Protein AF-A0AA86P680-F1 (afdb_monomer_lite)

Structure (mmCIF, N/CA/C/O backbone):
data_AF-A0AA86P680-F1
#
_entry.id   AF-A0AA86P680-F1
#
loop_
_atom_site.group_PDB
_atom_site.id
_atom_site.type_symbol
_atom_site.label_atom_id
_atom_site.label_alt_id
_atom_site.label_comp_id
_atom_site.label_asym_id
_atom_site.label_entity_id
_atom_site.label_seq_id
_atom_site.pdbx_PDB_ins_code
_atom_site.Cartn_x
_atom_site.Cartn_y
_atom_site.Cartn_z
_atom_site.occupancy
_atom_site.B_iso_or_equiv
_atom_site.auth_seq_id
_atom_site.auth_comp_id
_atom_site.auth_asym_id
_atom_site.auth_atom_id
_atom_site.pdbx_PDB_model_num
ATOM 1 N N . MET A 1 1 ? -26.163 -16.761 37.649 1.00 34.88 1 MET A N 1
ATOM 2 C CA . MET A 1 1 ? -26.855 -17.068 36.384 1.00 34.88 1 MET A CA 1
ATOM 3 C C . MET A 1 1 ? -26.816 -15.793 35.583 1.00 34.88 1 MET A C 1
ATOM 5 O O . MET A 1 1 ? -27.604 -14.901 35.854 1.00 34.88 1 MET A O 1
ATOM 9 N N . SER A 1 2 ? -25.805 -15.672 34.734 1.00 34.72 2 SER A N 1
ATOM 10 C CA . SER A 1 2 ? -25.639 -14.537 33.835 1.00 34.72 2 SER A CA 1
ATOM 11 C C . SER A 1 2 ? -25.682 -15.137 32.441 1.00 34.72 2 SER A C 1
ATOM 13 O O . SER A 1 2 ? -24.825 -15.953 32.110 1.00 34.72 2 SER A O 1
ATOM 15 N N . GLU A 1 3 ? -26.757 -14.842 31.722 1.00 37.50 3 GLU A N 1
ATOM 16 C CA . GLU A 1 3 ? -26.958 -15.214 30.326 1.00 37.50 3 GLU A CA 1
ATOM 17 C C . GLU A 1 3 ? -25.985 -14.388 29.474 1.00 37.50 3 GLU A C 1
ATOM 19 O O . GLU A 1 3 ? -25.937 -13.163 29.587 1.00 37.50 3 GLU A O 1
ATOM 24 N N . GLU A 1 4 ? -25.143 -15.070 28.698 1.00 41.50 4 GLU A N 1
ATOM 25 C CA . GLU A 1 4 ? -24.267 -14.455 27.704 1.00 41.50 4 GLU A CA 1
ATOM 26 C C . GLU A 1 4 ? -25.042 -14.352 26.383 1.00 41.50 4 GLU A C 1
ATOM 28 O O . GLU A 1 4 ? -25.462 -15.362 25.821 1.00 41.50 4 GLU A O 1
ATOM 33 N N . ASP A 1 5 ? -25.254 -13.117 25.922 1.00 37.59 5 ASP A N 1
ATOM 34 C CA . ASP A 1 5 ? -25.888 -12.792 24.644 1.00 37.59 5 ASP A CA 1
ATOM 35 C C . ASP A 1 5 ? -24.929 -13.053 23.471 1.00 37.59 5 ASP A C 1
ATOM 37 O O . ASP A 1 5 ? -23.928 -12.360 23.268 1.00 37.59 5 ASP A O 1
ATOM 41 N N . ASP A 1 6 ? -25.292 -14.043 22.663 1.00 42.50 6 ASP A N 1
ATOM 42 C CA . ASP A 1 6 ? -24.521 -14.614 21.559 1.00 42.50 6 ASP A CA 1
ATOM 43 C C . ASP A 1 6 ? -24.966 -14.018 20.201 1.00 42.50 6 ASP A C 1
ATOM 45 O O . ASP A 1 6 ? -25.476 -14.706 19.320 1.00 42.50 6 ASP A O 1
ATOM 49 N N . THR A 1 7 ? -24.845 -12.693 20.023 1.00 42.91 7 THR A N 1
ATOM 50 C CA . THR A 1 7 ? -25.414 -11.975 18.849 1.00 42.91 7 THR A CA 1
ATOM 51 C C . THR A 1 7 ? -24.401 -11.494 17.800 1.00 42.91 7 THR A C 1
ATOM 53 O O . THR A 1 7 ? -24.781 -10.877 16.805 1.00 42.91 7 THR A O 1
ATOM 56 N N . CYS A 1 8 ? -23.107 -11.799 17.940 1.00 40.41 8 CYS A N 1
ATOM 57 C CA . CYS A 1 8 ? -22.073 -11.260 17.038 1.00 40.41 8 CYS A CA 1
ATOM 58 C C . CYS A 1 8 ? -21.827 -12.101 15.762 1.00 40.41 8 CYS A C 1
ATOM 60 O O . CYS A 1 8 ? -21.171 -11.635 14.832 1.00 40.41 8 CYS A O 1
ATOM 62 N N . SER A 1 9 ? -22.359 -13.326 15.679 1.00 39.19 9 SER A N 1
ATOM 63 C CA . SER A 1 9 ? -22.077 -14.246 14.558 1.00 39.19 9 SER A CA 1
ATOM 64 C C . SER A 1 9 ? -22.996 -14.052 13.335 1.00 39.19 9 SER A C 1
ATOM 66 O O . SER A 1 9 ? -22.674 -14.473 12.225 1.00 39.19 9 SER 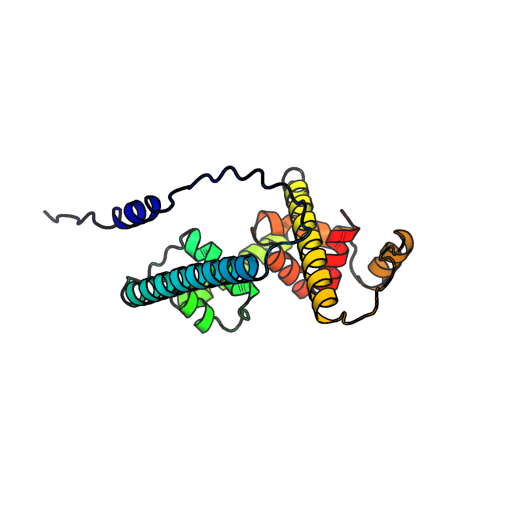A O 1
ATOM 68 N N . ASP A 1 10 ? -24.138 -13.377 13.499 1.00 41.59 10 ASP A N 1
ATOM 69 C CA . ASP A 1 10 ? -25.238 -13.469 12.526 1.00 41.59 10 ASP A CA 1
ATOM 70 C C . ASP A 1 10 ? -25.173 -12.448 11.372 1.00 41.59 10 ASP A C 1
ATOM 72 O O . ASP A 1 10 ? -25.758 -12.646 10.303 1.00 41.59 10 ASP A O 1
ATOM 76 N N . ILE A 1 11 ? -24.422 -11.353 11.530 1.00 41.72 11 ILE A N 1
ATOM 77 C CA . ILE A 1 11 ? -24.370 -10.291 10.509 1.00 41.72 11 ILE A CA 1
ATOM 78 C C . ILE A 1 11 ? -23.343 -10.620 9.415 1.00 41.72 11 ILE A C 1
ATOM 80 O O . ILE A 1 11 ? -23.563 -10.292 8.251 1.00 41.72 11 ILE A O 1
ATOM 84 N N . THR A 1 12 ? -22.268 -11.348 9.730 1.00 41.81 12 THR A N 1
ATOM 85 C CA . THR A 1 12 ? -21.265 -11.753 8.726 1.00 41.81 12 THR A CA 1
ATOM 86 C C . THR A 1 12 ? -21.831 -12.778 7.732 1.00 41.81 12 THR A C 1
ATOM 88 O O . THR A 1 12 ? -21.488 -12.747 6.551 1.00 41.81 12 THR A O 1
ATOM 91 N N . SER A 1 13 ? -22.769 -13.619 8.183 1.00 38.50 13 SER A N 1
ATOM 92 C CA . SER A 1 13 ? -23.476 -14.611 7.357 1.00 38.50 13 SER A CA 1
ATOM 93 C C . SER A 1 13 ? -24.426 -13.962 6.335 1.00 38.50 13 SER A C 1
ATOM 95 O O . SER A 1 13 ? -24.470 -14.360 5.167 1.00 38.50 13 SER A O 1
ATOM 97 N N . LYS A 1 14 ? -25.124 -12.876 6.709 1.00 38.00 14 LYS A N 1
ATOM 98 C CA . LYS A 1 14 ? -26.059 -12.179 5.801 1.00 38.00 14 LYS A CA 1
ATOM 99 C C . LYS A 1 14 ? -25.385 -11.494 4.608 1.00 38.00 14 LYS A C 1
ATOM 101 O O . LYS A 1 14 ? -26.015 -11.382 3.558 1.00 38.00 14 LYS A O 1
ATOM 106 N N . TYR A 1 15 ? -24.120 -11.088 4.720 1.00 40.94 15 TYR A N 1
ATOM 107 C CA . TYR A 1 15 ? -23.391 -10.450 3.613 1.00 40.94 15 TYR A CA 1
ATOM 108 C C . TYR A 1 15 ? -22.645 -11.434 2.700 1.00 40.94 15 TYR A C 1
ATOM 110 O O . TYR A 1 15 ? -22.278 -11.054 1.589 1.00 40.94 15 TYR A O 1
ATOM 118 N N . GLN A 1 16 ? -22.499 -12.706 3.093 1.00 39.72 16 GLN A N 1
ATOM 119 C CA . GLN A 1 16 ? -22.014 -13.759 2.190 1.00 39.72 16 GLN A CA 1
ATOM 120 C C . GLN A 1 16 ? -23.079 -14.200 1.166 1.00 39.72 16 GLN A C 1
ATOM 122 O O . GLN A 1 16 ? -22.725 -14.693 0.099 1.00 39.72 16 GLN A O 1
ATOM 127 N N . SER A 1 17 ? -24.371 -13.968 1.436 1.00 36.09 17 SER A N 1
ATOM 128 C CA . SER A 1 17 ? -25.479 -14.459 0.595 1.00 36.09 17 SER A CA 1
ATOM 129 C C . SER A 1 17 ? -25.808 -13.582 -0.631 1.00 36.09 17 SER A C 1
ATOM 131 O O . SER A 1 17 ? -26.471 -14.038 -1.556 1.00 36.09 17 SER A O 1
ATOM 133 N N . ASN A 1 18 ? -25.312 -12.339 -0.700 1.00 34.69 18 ASN A N 1
ATOM 134 C CA . ASN A 1 18 ? -25.613 -11.422 -1.816 1.00 34.69 18 ASN A CA 1
ATOM 135 C C . ASN A 1 18 ? -24.512 -11.329 -2.885 1.00 34.69 18 ASN A C 1
ATOM 137 O O . ASN A 1 18 ? -24.644 -10.557 -3.835 1.00 34.69 18 ASN A O 1
ATOM 141 N N . TYR A 1 19 ? -23.463 -12.150 -2.793 1.00 38.12 19 TYR A N 1
ATOM 142 C CA . TYR A 1 19 ? -22.542 -12.373 -3.908 1.00 38.12 19 TYR A CA 1
ATOM 143 C C . TYR A 1 19 ? -23.118 -13.468 -4.815 1.00 38.12 19 TYR A C 1
ATOM 145 O O . TYR A 1 19 ? -22.602 -14.581 -4.899 1.00 38.12 19 TYR A O 1
ATOM 153 N N . VAL A 1 20 ? -24.244 -13.175 -5.472 1.00 35.22 20 VAL A N 1
ATOM 154 C CA . VAL A 1 20 ? -24.736 -14.034 -6.551 1.00 35.22 20 VAL A CA 1
ATOM 155 C C . VAL A 1 20 ? -23.714 -13.944 -7.680 1.00 35.22 20 VAL A C 1
ATOM 157 O O . VAL A 1 20 ? -23.656 -12.964 -8.420 1.00 35.22 20 VAL A O 1
ATOM 160 N N . MET A 1 21 ? -22.884 -14.981 -7.783 1.00 38.38 21 MET A N 1
ATOM 161 C CA . MET A 1 21 ? -22.106 -15.304 -8.971 1.00 38.38 21 MET A CA 1
ATOM 162 C C . MET A 1 21 ? -23.095 -15.544 -10.113 1.00 38.38 21 MET A C 1
ATOM 164 O O . MET A 1 21 ? -23.552 -16.665 -10.321 1.00 38.38 21 MET A O 1
ATOM 168 N N . ILE A 1 22 ? -23.457 -14.492 -10.848 1.00 37.91 22 ILE A N 1
ATOM 169 C CA . ILE A 1 22 ? -24.055 -14.677 -12.167 1.00 37.91 22 ILE A CA 1
ATOM 170 C C . ILE A 1 22 ? -22.891 -14.945 -13.114 1.00 37.91 22 ILE A C 1
ATOM 172 O O . ILE A 1 22 ? -22.219 -14.035 -13.601 1.00 37.91 22 ILE A O 1
ATOM 176 N N . SER A 1 23 ? -22.630 -16.234 -13.317 1.00 45.47 23 SER A N 1
ATOM 177 C CA . SER A 1 23 ? -21.842 -16.758 -14.421 1.00 45.47 23 SER A CA 1
ATOM 178 C C . SER A 1 23 ? -22.481 -16.307 -15.732 1.00 45.47 23 SER A C 1
ATOM 180 O O . SER A 1 23 ? -23.475 -16.877 -16.181 1.00 45.47 23 SER A O 1
ATOM 182 N N . HIS A 1 24 ? -21.914 -15.276 -16.346 1.00 39.16 24 HIS A N 1
ATOM 183 C CA . HIS A 1 24 ? -22.135 -15.005 -17.755 1.00 39.16 24 HIS A CA 1
ATOM 184 C C . HIS A 1 24 ? -20.968 -15.582 -18.544 1.00 39.16 24 HIS A C 1
ATOM 186 O O . HIS A 1 24 ? -19.950 -14.922 -18.756 1.00 39.16 24 HIS A O 1
ATOM 192 N N . ASP A 1 25 ? -21.159 -16.822 -18.995 1.00 42.50 25 ASP A N 1
ATOM 193 C CA . ASP A 1 25 ? -20.537 -17.323 -20.214 1.00 42.50 25 ASP A CA 1
ATOM 194 C C . ASP A 1 25 ? -20.823 -16.319 -21.333 1.00 42.50 25 ASP A C 1
ATOM 196 O O . ASP A 1 25 ? -21.893 -16.296 -21.938 1.00 42.50 25 ASP A O 1
ATOM 200 N N . THR A 1 26 ? -19.863 -15.439 -21.583 1.00 44.22 26 THR A N 1
ATOM 201 C CA . THR A 1 26 ? -19.836 -14.601 -22.775 1.00 44.22 26 THR A CA 1
ATOM 202 C C . THR A 1 26 ? -18.521 -14.873 -23.473 1.00 44.22 26 THR A C 1
ATOM 204 O O . THR A 1 26 ? -17.533 -14.160 -23.330 1.00 44.22 26 THR A O 1
ATOM 207 N N . ASN A 1 27 ? -18.527 -15.939 -24.272 1.00 47.72 27 ASN A N 1
ATOM 208 C CA . ASN A 1 27 ? -17.670 -16.029 -25.447 1.00 47.72 27 ASN A CA 1
ATOM 209 C C . ASN A 1 27 ? -18.071 -14.889 -26.396 1.00 47.72 27 ASN A C 1
ATOM 211 O O . ASN A 1 27 ? -18.825 -15.093 -27.345 1.00 47.72 27 ASN A O 1
ATOM 215 N N . PHE A 1 28 ? -17.637 -13.664 -26.096 1.00 40.28 28 PHE A N 1
ATOM 216 C CA . PHE A 1 28 ? -17.863 -12.514 -26.956 1.00 40.28 28 PHE A CA 1
ATOM 217 C C . PHE A 1 28 ? -16.643 -12.349 -27.856 1.00 40.28 28 PHE A C 1
ATOM 219 O O . PHE A 1 28 ? -15.577 -11.904 -27.431 1.00 40.28 28 PHE A O 1
ATOM 226 N N . SER A 1 29 ? -16.815 -12.790 -29.100 1.00 44.22 29 SER A N 1
ATOM 227 C CA . SER A 1 29 ? -15.878 -12.574 -30.196 1.00 44.22 29 SER A CA 1
ATOM 228 C C . SER A 1 29 ? -15.547 -11.084 -30.313 1.00 44.22 29 SER A C 1
ATOM 230 O O . SER A 1 29 ? -16.444 -10.248 -30.423 1.00 44.22 29 SER A O 1
ATOM 232 N N . THR A 1 30 ? -14.261 -10.743 -30.278 1.00 45.72 30 THR A N 1
ATOM 233 C CA . THR A 1 30 ? -13.749 -9.370 -30.378 1.00 45.72 30 THR A CA 1
ATOM 234 C C . THR A 1 30 ? -13.621 -8.916 -31.830 1.00 45.72 30 THR A C 1
ATOM 236 O O . THR A 1 30 ? -12.562 -8.435 -32.231 1.00 45.72 30 THR A O 1
ATOM 239 N N . ASP A 1 31 ? -14.678 -9.064 -32.627 1.00 42.25 31 ASP A N 1
ATOM 240 C CA . ASP A 1 31 ? -14.722 -8.467 -33.964 1.00 42.25 31 ASP A CA 1
ATOM 241 C C . ASP A 1 31 ? -15.380 -7.085 -33.872 1.00 42.25 31 ASP A C 1
ATOM 243 O O . ASP A 1 31 ? -16.577 -6.883 -34.076 1.00 42.25 31 ASP A O 1
ATOM 247 N N . THR A 1 32 ? -14.580 -6.110 -33.443 1.00 57.69 32 THR A N 1
ATOM 248 C CA . THR A 1 32 ? -14.985 -4.713 -33.291 1.00 57.69 32 THR A CA 1
ATOM 249 C C . THR A 1 32 ? -14.860 -3.983 -34.620 1.00 57.69 32 THR A C 1
ATOM 251 O O . THR A 1 32 ? -13.897 -3.253 -34.848 1.00 57.69 32 THR A O 1
ATOM 254 N N . THR A 1 33 ? -15.856 -4.118 -35.487 1.00 54.94 33 THR A N 1
ATOM 255 C CA . THR A 1 33 ? -16.136 -3.077 -36.479 1.00 54.94 33 THR A CA 1
ATOM 256 C C . THR A 1 33 ? -17.636 -2.803 -36.490 1.00 54.94 33 THR A C 1
ATOM 258 O O . THR A 1 33 ? -18.435 -3.656 -36.850 1.00 54.94 33 THR A O 1
ATOM 261 N N . ASN A 1 34 ? -18.000 -1.588 -36.066 1.00 57.03 34 ASN A N 1
ATOM 262 C CA . ASN A 1 34 ? -19.359 -1.033 -36.035 1.00 57.03 34 ASN A CA 1
ATOM 263 C C . ASN A 1 34 ? -20.234 -1.400 -34.815 1.00 57.03 34 ASN A C 1
ATOM 265 O O . ASN A 1 34 ? -21.328 -1.942 -34.946 1.00 57.03 34 ASN A O 1
ATOM 269 N N . VAL A 1 35 ? -19.770 -1.063 -33.604 1.00 58.22 35 VAL A N 1
ATOM 270 C CA . VAL A 1 35 ? -20.667 -0.987 -32.438 1.00 58.22 35 VAL A CA 1
ATOM 271 C C . VAL A 1 35 ? -21.507 0.282 -32.587 1.00 58.22 35 VAL A C 1
ATOM 273 O O . VAL A 1 35 ? -20.951 1.380 -32.599 1.00 58.22 35 VAL A O 1
ATOM 276 N N . ASP A 1 36 ? -22.825 0.121 -32.724 1.00 76.56 36 ASP A N 1
ATOM 277 C CA . ASP A 1 36 ? -23.800 1.215 -32.772 1.00 76.56 36 ASP A CA 1
ATOM 278 C C . ASP A 1 36 ? -23.499 2.241 -31.653 1.00 76.56 36 ASP A C 1
ATOM 280 O O . ASP A 1 36 ? -23.408 1.847 -30.480 1.00 76.56 36 ASP A O 1
ATOM 284 N N . PRO A 1 37 ? -23.323 3.541 -31.971 1.00 78.81 37 PRO A N 1
ATOM 285 C CA . PRO A 1 37 ? -23.093 4.589 -30.978 1.00 78.81 37 PRO A CA 1
ATOM 286 C C . PRO A 1 37 ? -24.097 4.559 -29.819 1.00 78.81 37 PRO A C 1
ATOM 288 O O . PRO A 1 37 ? -23.727 4.852 -28.679 1.00 78.81 37 PRO A O 1
ATOM 291 N N . LEU A 1 38 ? -25.343 4.152 -30.083 1.00 77.44 38 LEU A N 1
ATOM 292 C CA . LEU A 1 38 ? -26.382 4.016 -29.067 1.00 77.44 38 LEU A CA 1
ATOM 293 C C . LEU A 1 38 ? -26.053 2.909 -28.050 1.00 77.44 38 LEU A C 1
ATOM 295 O O . LEU A 1 38 ? -26.251 3.086 -26.847 1.00 77.44 38 LEU A O 1
ATOM 299 N N . MET A 1 39 ? -25.482 1.796 -28.510 1.00 78.50 39 MET A N 1
ATOM 300 C CA . MET A 1 39 ? -25.102 0.671 -27.655 1.00 78.50 39 MET A CA 1
ATOM 301 C C . MET A 1 39 ? -23.895 1.014 -26.772 1.00 78.50 39 MET A C 1
ATOM 303 O O . MET A 1 39 ? -23.860 0.656 -25.593 1.00 78.50 39 MET A O 1
ATOM 307 N N . ALA A 1 40 ? -22.940 1.787 -27.296 1.00 73.31 40 ALA A N 1
ATOM 308 C CA . ALA A 1 40 ? -21.826 2.306 -26.502 1.00 73.31 40 ALA A CA 1
ATOM 309 C C . ALA A 1 40 ? -22.298 3.291 -25.412 1.00 73.31 40 ALA A C 1
ATOM 311 O O . ALA A 1 40 ? -21.766 3.286 -24.298 1.00 73.31 40 ALA A O 1
ATOM 312 N N . ILE A 1 41 ? -23.309 4.120 -25.706 1.00 83.00 41 ILE A N 1
ATOM 313 C CA . ILE A 1 41 ? -23.938 5.008 -24.713 1.00 83.00 41 ILE A CA 1
ATOM 314 C C . ILE A 1 41 ? -24.637 4.184 -23.626 1.00 83.00 41 ILE A C 1
ATOM 316 O O . ILE A 1 41 ? -24.431 4.445 -22.441 1.00 83.00 41 ILE A O 1
ATOM 320 N N . TYR A 1 42 ? -25.403 3.160 -24.008 1.00 86.31 42 TYR A N 1
ATOM 321 C CA . TYR A 1 42 ? -26.104 2.299 -23.055 1.00 86.31 42 TYR A CA 1
ATOM 322 C C . TYR A 1 42 ? -25.139 1.542 -22.128 1.00 86.31 42 TYR A C 1
ATOM 324 O O . TYR A 1 42 ? -25.332 1.528 -20.914 1.00 86.31 42 TYR A O 1
ATOM 332 N N . GLN A 1 43 ? -24.043 0.991 -22.663 1.00 81.94 43 GLN A N 1
ATOM 333 C CA . GLN A 1 43 ? -23.007 0.347 -21.845 1.00 81.94 43 GLN A CA 1
ATOM 334 C C . GLN A 1 43 ? -22.414 1.308 -20.808 1.00 81.94 43 GLN A C 1
ATOM 336 O O . GLN A 1 43 ? -22.271 0.945 -19.639 1.00 81.94 43 GLN A O 1
ATOM 341 N N . LYS A 1 44 ? -22.114 2.551 -21.208 1.00 82.62 44 LYS A N 1
ATOM 342 C CA . LYS A 1 44 ? -21.615 3.577 -20.282 1.00 82.62 44 LYS A CA 1
ATOM 343 C C . LYS A 1 44 ? -22.641 3.920 -19.201 1.00 82.62 44 LYS A C 1
ATOM 345 O O . LYS A 1 44 ? -22.255 4.036 -18.041 1.00 82.62 44 LYS A O 1
ATOM 350 N N . LEU A 1 45 ? -23.924 4.037 -19.551 1.00 88.12 45 LEU A N 1
ATOM 351 C CA . LEU A 1 45 ? -24.998 4.275 -18.579 1.00 88.12 45 LEU A CA 1
ATOM 352 C C . LEU A 1 45 ? -25.079 3.147 -17.544 1.00 88.12 45 LEU A C 1
ATOM 354 O O . LEU A 1 45 ? -25.045 3.431 -16.348 1.00 88.12 45 LEU A O 1
ATOM 358 N N . CYS A 1 46 ? -25.050 1.881 -17.971 1.00 82.06 46 CYS A N 1
ATOM 359 C CA . CYS A 1 46 ? -25.035 0.748 -17.040 1.00 82.06 46 CYS A CA 1
ATOM 360 C C . CYS A 1 46 ? -23.808 0.756 -16.113 1.00 82.06 46 CYS A C 1
ATOM 362 O O . CYS A 1 46 ? -23.919 0.423 -14.931 1.00 82.06 46 CYS A O 1
ATOM 364 N N . MET A 1 47 ? -22.629 1.146 -16.614 1.00 82.62 47 MET A N 1
ATOM 365 C CA . MET A 1 47 ? -21.434 1.285 -15.772 1.00 82.62 47 MET A CA 1
ATOM 366 C C . MET A 1 47 ? -21.604 2.378 -14.711 1.00 82.62 47 MET A C 1
ATOM 368 O O . MET A 1 47 ? -21.228 2.167 -13.557 1.00 82.62 47 MET A O 1
ATOM 372 N N . VAL A 1 48 ? -22.193 3.520 -15.078 1.00 88.25 48 VAL A N 1
ATOM 373 C CA . VAL A 1 48 ? -22.458 4.631 -14.151 1.00 88.25 48 VAL A CA 1
ATOM 374 C C . VAL A 1 48 ? -23.489 4.234 -13.094 1.00 88.25 48 VAL A C 1
ATOM 376 O O . VAL A 1 48 ? -23.246 4.452 -11.909 1.00 88.25 48 VAL A O 1
ATOM 379 N N . GLU A 1 49 ? -24.590 3.589 -13.479 1.00 88.50 49 GLU A N 1
ATOM 380 C CA . GLU A 1 49 ? -25.612 3.105 -12.537 1.00 88.50 49 GLU A CA 1
ATOM 381 C C . GLU A 1 49 ? -25.049 2.067 -11.556 1.00 88.50 49 GLU A C 1
ATOM 383 O O . GLU A 1 49 ? -25.358 2.081 -10.360 1.00 88.50 49 GLU A O 1
ATOM 388 N N . ASN A 1 50 ? -24.179 1.175 -12.035 1.00 81.31 50 ASN A N 1
ATOM 389 C CA . ASN A 1 50 ? -23.483 0.217 -11.179 1.00 81.31 50 ASN A CA 1
ATOM 390 C C . ASN A 1 50 ? -22.534 0.912 -10.198 1.00 81.31 50 ASN A C 1
ATOM 392 O O . ASN A 1 50 ? -22.540 0.577 -9.012 1.00 81.31 50 ASN A O 1
ATOM 396 N N . ALA A 1 51 ? -21.761 1.896 -10.660 1.00 81.56 51 ALA A N 1
ATOM 397 C CA . ALA A 1 51 ? -20.894 2.686 -9.791 1.00 81.56 51 ALA A CA 1
ATOM 398 C C . ALA A 1 51 ? -21.707 3.453 -8.736 1.00 81.56 51 ALA A C 1
ATOM 400 O O . ALA A 1 51 ? -21.357 3.437 -7.556 1.00 81.56 51 ALA A O 1
ATOM 401 N N . GLN A 1 52 ? -22.835 4.053 -9.127 1.00 88.75 52 GLN A N 1
ATOM 402 C CA . GLN A 1 52 ? -23.733 4.762 -8.218 1.00 88.75 52 GLN A CA 1
ATOM 403 C C . GLN A 1 52 ? -24.289 3.833 -7.131 1.00 88.75 52 GLN A C 1
ATOM 405 O O . GLN A 1 52 ? -24.260 4.195 -5.955 1.00 88.75 52 GLN A O 1
ATOM 410 N N . ARG A 1 53 ? -24.726 2.615 -7.485 1.00 84.88 53 ARG A N 1
ATOM 411 C CA . ARG A 1 53 ? -25.180 1.614 -6.501 1.00 84.88 53 ARG A CA 1
ATOM 412 C C . ARG A 1 53 ? -24.085 1.234 -5.505 1.00 84.88 53 ARG A C 1
ATOM 414 O O . ARG A 1 53 ? -24.357 1.148 -4.309 1.00 84.88 53 ARG A O 1
ATOM 421 N N . GLN A 1 54 ? -22.854 1.044 -5.976 1.00 77.19 54 GLN A N 1
ATOM 422 C CA . GLN A 1 54 ? -21.717 0.748 -5.098 1.00 77.19 54 GLN A CA 1
ATOM 423 C C . GLN A 1 54 ? -21.404 1.917 -4.153 1.00 77.19 54 GLN A C 1
ATOM 425 O O . GLN A 1 54 ? -21.151 1.691 -2.970 1.00 77.19 54 GLN A O 1
ATOM 430 N N . ILE A 1 55 ? -21.465 3.159 -4.646 1.00 81.38 55 ILE A N 1
ATOM 431 C CA . ILE A 1 55 ? -21.258 4.364 -3.830 1.00 81.38 55 ILE A CA 1
ATOM 432 C C . ILE A 1 55 ? -22.326 4.468 -2.738 1.00 81.38 55 ILE A C 1
ATOM 434 O O . ILE A 1 55 ? -21.975 4.643 -1.574 1.00 81.38 55 ILE A O 1
ATOM 438 N N . LEU A 1 56 ? -23.607 4.322 -3.088 1.00 85.25 56 LEU A N 1
ATOM 439 C CA . LEU A 1 56 ? -24.712 4.410 -2.126 1.00 85.25 56 LEU A CA 1
ATOM 440 C C . LEU A 1 56 ? -24.617 3.322 -1.051 1.00 85.25 56 LEU A C 1
ATOM 442 O O . LEU A 1 56 ? -24.664 3.631 0.134 1.00 85.25 56 LEU A O 1
ATOM 446 N N . SER A 1 57 ? -24.355 2.072 -1.444 1.00 75.94 57 SER A N 1
ATOM 447 C CA . SER A 1 57 ? -24.130 0.982 -0.485 1.00 75.94 57 SER A CA 1
ATOM 448 C C . SER A 1 57 ? -22.949 1.264 0.451 1.00 75.94 57 SER A C 1
ATOM 450 O O . SER A 1 57 ? -22.999 0.932 1.638 1.00 75.94 57 SER A O 1
ATOM 452 N N . ARG A 1 58 ? -21.882 1.895 -0.058 1.00 76.38 58 ARG A N 1
ATOM 453 C CA . ARG A 1 58 ? -20.743 2.284 0.774 1.00 76.38 58 ARG A CA 1
ATOM 454 C C . ARG A 1 58 ? -21.112 3.400 1.748 1.00 76.38 58 ARG A C 1
ATOM 456 O O . ARG A 1 58 ? -20.657 3.335 2.885 1.00 76.38 58 ARG A O 1
ATOM 463 N N . ILE A 1 59 ? -21.905 4.388 1.333 1.00 81.69 59 ILE A N 1
ATOM 464 C CA . ILE A 1 59 ? -22.396 5.459 2.214 1.00 81.69 59 ILE A CA 1
ATOM 465 C C . ILE A 1 59 ? -23.209 4.860 3.364 1.00 81.69 59 ILE A C 1
ATOM 467 O O . ILE A 1 59 ? -22.855 5.104 4.516 1.00 81.69 59 ILE A O 1
ATOM 471 N N . ASP A 1 60 ? -24.187 4.001 3.067 1.00 79.06 60 ASP A N 1
ATOM 472 C CA . ASP A 1 60 ? -25.019 3.346 4.086 1.00 79.06 60 ASP A CA 1
ATOM 473 C C . ASP A 1 60 ? -24.168 2.564 5.096 1.00 79.06 60 ASP A C 1
ATOM 475 O O . ASP A 1 60 ? -24.362 2.670 6.308 1.00 79.06 60 ASP A O 1
ATOM 479 N N . TYR A 1 61 ? -23.167 1.816 4.615 1.00 74.75 61 TYR A N 1
ATOM 480 C CA . TYR A 1 61 ? -22.226 1.114 5.490 1.00 74.75 61 TYR A CA 1
ATOM 481 C C . TYR A 1 61 ? -21.452 2.083 6.392 1.00 74.75 61 TYR A C 1
ATOM 483 O O . TYR A 1 61 ? -21.305 1.840 7.590 1.00 74.75 61 TYR A O 1
ATOM 491 N N . LEU A 1 62 ? -20.923 3.172 5.825 1.00 72.94 62 LEU A N 1
ATOM 492 C CA . LEU A 1 62 ? -20.148 4.152 6.586 1.00 72.94 62 LEU A CA 1
ATOM 493 C C . LEU A 1 62 ? -21.016 4.791 7.671 1.00 72.94 62 LEU A C 1
ATOM 495 O O . LEU A 1 62 ? -20.546 4.952 8.794 1.00 72.94 62 LEU A O 1
ATOM 499 N N . GLU A 1 63 ? -22.276 5.097 7.369 1.00 79.69 63 GLU A N 1
ATOM 500 C CA . GLU A 1 63 ? -23.232 5.634 8.337 1.00 79.69 63 GLU A CA 1
ATOM 501 C C . GLU A 1 63 ? -23.543 4.642 9.457 1.00 79.69 63 GLU A C 1
ATOM 503 O O . GLU A 1 63 ? -23.392 5.001 10.623 1.00 79.69 63 GLU A O 1
ATOM 508 N N . GLN A 1 64 ? -23.848 3.385 9.127 1.00 75.50 64 GLN A N 1
ATOM 509 C CA . GLN A 1 64 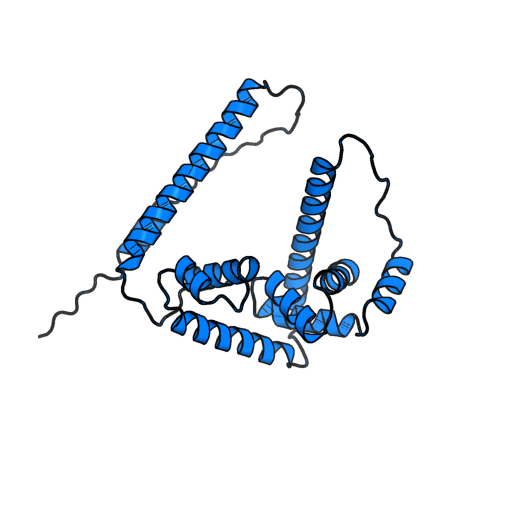? -24.092 2.333 10.124 1.00 75.50 64 GLN A CA 1
ATOM 510 C C . GLN A 1 64 ? -22.857 2.052 10.991 1.00 75.50 64 GLN A C 1
ATOM 512 O O . GLN A 1 64 ? -22.968 1.741 12.175 1.00 75.50 64 GLN A O 1
ATOM 517 N N . SER A 1 65 ? -21.659 2.179 10.419 1.00 68.56 65 SER A N 1
ATOM 518 C CA . SER A 1 65 ? -20.411 1.881 11.123 1.00 68.56 65 SER A CA 1
ATOM 519 C C . SER A 1 65 ? -19.938 2.970 12.090 1.00 68.56 65 SER A C 1
ATOM 521 O O . SER A 1 65 ? -19.050 2.698 12.900 1.00 68.56 65 SER A O 1
ATOM 523 N N . LYS A 1 66 ? -20.520 4.178 12.052 1.00 69.75 66 LYS A N 1
ATOM 524 C CA . LYS A 1 66 ? -20.174 5.267 12.988 1.00 69.75 66 LYS A CA 1
ATOM 525 C C . LYS A 1 66 ? -20.488 4.912 14.439 1.00 69.75 66 LYS A C 1
ATOM 527 O O . LYS A 1 66 ? -19.732 5.310 15.326 1.00 69.75 66 LYS A O 1
ATOM 532 N N . ASP A 1 67 ? -21.550 4.139 14.643 1.00 71.69 67 ASP A N 1
ATOM 533 C CA . ASP A 1 67 ? -22.058 3.770 15.965 1.00 71.69 67 ASP A CA 1
ATOM 534 C C . ASP A 1 67 ? -21.598 2.373 16.413 1.00 71.69 67 ASP A C 1
ATOM 536 O O . ASP A 1 67 ? -21.869 1.954 17.539 1.00 71.69 67 ASP A O 1
ATOM 540 N N . LEU A 1 68 ? -20.861 1.645 15.561 1.00 69.31 68 LEU A N 1
ATOM 541 C CA . LEU A 1 68 ? -20.329 0.333 15.917 1.00 69.31 68 LEU A CA 1
ATOM 542 C C . LEU A 1 68 ? -19.219 0.448 16.978 1.00 69.31 68 LEU A C 1
ATOM 544 O O . LEU A 1 68 ? -18.377 1.354 16.922 1.00 69.31 68 LEU A O 1
ATOM 548 N N . PRO A 1 69 ? -19.140 -0.512 17.919 1.00 72.62 69 PRO A N 1
ATOM 549 C CA . PRO A 1 69 ? -18.045 -0.572 18.874 1.00 72.62 69 PRO A CA 1
ATOM 550 C C . PRO A 1 69 ? -16.710 -0.711 18.139 1.00 72.62 69 PRO A C 1
ATOM 552 O O . PRO A 1 69 ? -16.500 -1.635 17.351 1.00 72.62 69 PRO A O 1
ATOM 555 N N . LYS A 1 70 ? -15.771 0.195 18.416 1.00 77.75 70 LYS A N 1
ATOM 556 C CA . LYS A 1 70 ? -14.430 0.140 17.825 1.00 77.75 70 LYS A CA 1
ATOM 557 C C . LYS A 1 70 ? -13.651 -0.996 18.473 1.00 77.75 70 LYS A C 1
ATOM 559 O O . LYS A 1 70 ? -13.248 -0.899 19.629 1.00 77.75 70 LYS A O 1
ATOM 564 N N . THR A 1 71 ? -13.443 -2.076 17.729 1.00 80.06 71 THR A N 1
ATOM 565 C CA . THR A 1 71 ? -12.743 -3.267 18.221 1.00 80.06 71 THR A CA 1
ATOM 566 C C . THR A 1 71 ? -11.227 -3.097 18.128 1.00 80.06 71 THR A C 1
ATOM 568 O O . THR A 1 71 ? -10.709 -2.490 17.188 1.00 80.06 71 THR A O 1
ATOM 571 N N . ASP A 1 72 ? -10.491 -3.677 19.079 1.00 80.81 72 ASP A N 1
ATOM 572 C CA . ASP A 1 72 ? -9.020 -3.687 19.046 1.00 80.81 72 ASP A CA 1
ATOM 573 C C . ASP A 1 72 ? -8.439 -4.724 18.071 1.00 80.81 72 ASP A C 1
ATOM 575 O O . ASP A 1 72 ? -7.286 -4.609 17.646 1.00 80.81 72 ASP A O 1
ATOM 579 N N . LYS A 1 73 ? -9.226 -5.738 17.694 1.00 88.19 73 LYS A N 1
ATOM 580 C CA . LYS A 1 73 ? -8.809 -6.779 16.747 1.00 88.19 73 LYS A CA 1
ATOM 581 C C . LYS A 1 73 ? -8.917 -6.263 15.311 1.00 88.19 73 LYS A C 1
ATOM 583 O O . LYS A 1 73 ? -9.905 -5.632 14.951 1.00 88.19 73 LYS A O 1
ATOM 588 N N . TRP A 1 74 ? -7.902 -6.545 14.498 1.00 89.81 74 TRP A N 1
ATOM 589 C CA . TRP A 1 74 ? -7.895 -6.248 13.065 1.00 89.81 74 TRP A CA 1
ATOM 590 C C . TRP A 1 74 ? -8.378 -7.469 12.289 1.00 89.81 74 TRP A C 1
ATOM 592 O O . TRP A 1 74 ? -7.771 -8.535 12.385 1.00 89.81 74 TRP A O 1
ATOM 602 N N . SER A 1 75 ? -9.459 -7.309 11.535 1.00 90.31 75 SER A N 1
ATOM 603 C CA . SER A 1 75 ? -9.909 -8.294 10.549 1.00 90.31 75 SER A CA 1
ATOM 604 C C . SER A 1 75 ? -9.063 -8.228 9.272 1.00 90.31 75 SER A C 1
ATOM 606 O O . SER A 1 75 ? -8.373 -7.236 9.012 1.00 90.31 75 SER A O 1
ATOM 608 N N . SER A 1 76 ? -9.130 -9.282 8.454 1.00 87.25 76 SER A N 1
ATOM 609 C CA . SER A 1 76 ? -8.452 -9.327 7.153 1.00 87.25 76 SER A CA 1
ATOM 610 C C . SER A 1 76 ? -8.923 -8.207 6.221 1.00 87.25 76 SER A C 1
ATOM 612 O O . SER A 1 76 ? -8.095 -7.563 5.580 1.00 87.25 76 SER A O 1
ATOM 614 N N . ASP A 1 77 ? -10.224 -7.902 6.211 1.00 86.75 77 ASP A N 1
ATOM 615 C CA . ASP A 1 77 ? -10.799 -6.852 5.360 1.00 86.75 77 ASP A CA 1
ATOM 616 C C . ASP A 1 77 ? -10.352 -5.450 5.787 1.00 86.75 77 ASP A C 1
ATOM 618 O O . ASP A 1 77 ? -9.981 -4.626 4.949 1.00 86.75 77 ASP A O 1
ATOM 622 N N . GLU A 1 78 ? -10.311 -5.178 7.096 1.00 90.75 78 GLU A N 1
ATOM 623 C CA . GLU A 1 78 ? -9.770 -3.920 7.625 1.00 90.75 78 GLU A CA 1
ATOM 624 C C . GLU A 1 78 ? -8.285 -3.775 7.295 1.00 90.75 78 GLU A C 1
ATOM 626 O O . GLU A 1 78 ? -7.825 -2.676 6.975 1.00 90.75 78 GLU A O 1
ATOM 631 N N . HIS A 1 79 ? -7.525 -4.873 7.357 1.00 92.31 79 HIS A N 1
ATOM 632 C CA . HIS A 1 79 ? -6.120 -4.844 6.982 1.00 92.31 79 HIS A CA 1
ATOM 633 C C . HIS A 1 79 ? -5.943 -4.565 5.488 1.00 92.31 79 HIS A C 1
ATOM 635 O O . HIS A 1 79 ? -5.143 -3.699 5.131 1.00 92.31 79 HIS A O 1
ATOM 641 N N . LEU A 1 80 ? -6.712 -5.226 4.624 1.00 90.06 80 LEU A N 1
ATOM 642 C CA . LEU A 1 80 ? -6.667 -5.002 3.182 1.00 90.06 80 LEU A CA 1
ATOM 643 C C . LEU A 1 80 ? -7.054 -3.560 2.827 1.00 90.06 80 LEU A C 1
ATOM 645 O O . LEU A 1 80 ? -6.377 -2.912 2.027 1.00 90.06 80 LEU A O 1
ATOM 649 N N . MET A 1 81 ? -8.098 -3.025 3.465 1.00 90.62 81 MET A N 1
ATOM 650 C CA . MET A 1 81 ? -8.498 -1.627 3.299 1.00 90.62 81 MET A CA 1
ATOM 651 C C . MET A 1 81 ? -7.401 -0.670 3.779 1.00 90.62 81 MET A C 1
ATOM 653 O O . MET A 1 81 ? -7.102 0.310 3.102 1.00 90.62 81 MET A O 1
ATOM 657 N N . TYR A 1 82 ? -6.744 -0.976 4.901 1.00 94.38 82 TYR A N 1
ATOM 658 C CA . TYR A 1 82 ? -5.594 -0.211 5.382 1.00 94.38 82 TYR A CA 1
ATOM 659 C C . TYR A 1 82 ? -4.452 -0.177 4.354 1.00 94.38 82 TYR A C 1
ATOM 661 O O . TYR A 1 82 ? -3.895 0.893 4.112 1.00 94.38 82 TYR A O 1
ATOM 669 N N . LEU A 1 83 ? -4.134 -1.305 3.706 1.00 93.69 83 LEU A N 1
ATOM 670 C CA . LEU A 1 83 ? -3.108 -1.343 2.657 1.00 93.69 83 LEU A CA 1
ATOM 671 C C . LEU A 1 83 ? -3.495 -0.473 1.450 1.00 93.69 83 LEU A C 1
ATOM 673 O O . LEU A 1 83 ? -2.661 0.292 0.977 1.00 93.69 83 LEU A O 1
ATOM 677 N N . ARG A 1 84 ? -4.761 -0.502 1.011 1.00 90.94 84 ARG A N 1
ATOM 678 C CA . ARG A 1 84 ? -5.263 0.388 -0.060 1.00 90.94 84 ARG A CA 1
ATOM 679 C C . ARG A 1 84 ? -5.183 1.868 0.323 1.00 90.94 84 ARG A C 1
ATOM 681 O O . ARG A 1 84 ? -4.822 2.713 -0.494 1.00 90.94 84 ARG A O 1
ATOM 688 N N . CYS A 1 85 ? -5.480 2.197 1.581 1.00 92.94 85 CYS A N 1
ATOM 689 C CA . CYS A 1 85 ? -5.316 3.557 2.088 1.00 92.94 85 CYS A CA 1
ATOM 690 C C . CYS A 1 85 ? -3.859 4.025 1.988 1.00 92.94 85 CYS A C 1
ATOM 692 O O . CYS A 1 85 ? -3.630 5.174 1.636 1.00 92.94 85 CYS A O 1
ATOM 694 N N . LEU A 1 86 ? -2.871 3.161 2.240 1.00 92.56 86 LEU A N 1
ATOM 695 C CA . LEU A 1 86 ? -1.453 3.535 2.135 1.00 92.56 86 LEU A CA 1
ATOM 696 C C . LEU A 1 86 ? -0.981 3.830 0.701 1.00 92.56 86 LEU A C 1
ATOM 698 O O . LEU A 1 86 ? 0.057 4.476 0.533 1.00 92.56 86 LEU A O 1
ATOM 702 N N . GLU A 1 87 ? -1.710 3.378 -0.321 1.00 87.62 87 GLU A N 1
ATOM 703 C CA . GLU A 1 87 ? -1.405 3.694 -1.723 1.00 87.62 87 GLU A CA 1
ATOM 704 C C . GLU A 1 87 ? -1.840 5.113 -2.097 1.00 87.62 87 GLU A C 1
ATOM 706 O O . GLU A 1 87 ? -1.153 5.798 -2.851 1.00 87.62 87 GLU A O 1
ATOM 711 N N . THR A 1 88 ? -2.975 5.558 -1.558 1.00 87.12 88 THR A N 1
ATOM 712 C CA . THR A 1 88 ? -3.652 6.794 -1.984 1.00 87.12 88 THR A CA 1
ATOM 713 C C . THR A 1 88 ? -3.507 7.938 -0.984 1.00 87.12 88 THR A C 1
ATOM 715 O O . THR A 1 88 ? -3.517 9.106 -1.368 1.00 87.12 88 THR A O 1
ATOM 718 N N . ILE A 1 89 ? -3.350 7.622 0.302 1.00 89.25 89 ILE A N 1
ATOM 719 C CA . ILE A 1 89 ? -3.291 8.588 1.397 1.00 89.25 89 ILE A CA 1
ATOM 720 C C . ILE A 1 89 ? -1.850 8.658 1.919 1.00 89.25 89 ILE A C 1
ATOM 722 O O . ILE A 1 89 ? -1.249 7.624 2.231 1.00 89.25 89 ILE A O 1
ATOM 726 N N . PRO A 1 90 ? -1.271 9.865 2.078 1.00 88.62 90 PRO A N 1
ATOM 727 C CA . PRO A 1 90 ? 0.035 10.018 2.700 1.00 88.62 90 PRO A CA 1
ATOM 728 C C . PRO A 1 90 ? 0.076 9.369 4.085 1.00 88.62 90 PRO A C 1
ATOM 730 O O . PRO A 1 90 ? -0.807 9.584 4.913 1.00 88.62 90 PRO A O 1
ATOM 733 N N . ARG A 1 91 ? 1.158 8.641 4.379 1.00 87.75 91 ARG A N 1
ATOM 734 C CA . ARG A 1 91 ? 1.370 7.929 5.653 1.00 87.75 91 ARG A CA 1
ATOM 735 C C . ARG A 1 91 ? 1.189 8.813 6.900 1.00 87.75 91 ARG A C 1
ATOM 737 O O . ARG A 1 91 ? 0.836 8.312 7.967 1.00 87.75 91 ARG A O 1
ATOM 744 N N . SER A 1 92 ? 1.477 10.110 6.788 1.00 90.19 92 SER A N 1
ATOM 745 C CA . SER A 1 92 ? 1.315 11.090 7.867 1.00 90.19 92 SER A CA 1
ATOM 746 C C . SER A 1 92 ? -0.152 11.403 8.183 1.00 90.19 92 SER A C 1
ATOM 748 O O . SER A 1 92 ? -0.452 11.792 9.311 1.00 90.19 92 SER A O 1
ATOM 750 N N . ASN A 1 93 ? -1.081 11.200 7.241 1.00 92.88 93 ASN A N 1
ATOM 751 C CA . ASN A 1 93 ? -2.490 11.553 7.400 1.00 92.88 93 ASN A CA 1
ATOM 752 C C . ASN A 1 93 ? -3.328 10.399 7.977 1.00 92.88 93 ASN A C 1
ATOM 754 O O . ASN A 1 93 ? -4.279 9.901 7.374 1.00 92.88 93 ASN A O 1
ATOM 758 N N . VAL A 1 94 ? -2.975 9.978 9.191 1.00 93.06 94 VAL A N 1
ATOM 759 C CA . VAL A 1 94 ? -3.630 8.852 9.877 1.00 93.06 94 VAL A CA 1
ATOM 760 C C . VAL A 1 94 ? -5.116 9.114 10.153 1.00 93.06 94 VAL A C 1
ATOM 762 O O . VAL A 1 94 ? -5.919 8.182 10.148 1.00 93.06 94 VAL A O 1
ATOM 765 N N . SER A 1 95 ? -5.497 10.378 10.360 1.00 91.38 95 SER A N 1
ATOM 766 C CA . SER A 1 95 ? -6.895 10.768 10.575 1.00 91.38 95 SER A CA 1
ATOM 767 C C . SER A 1 95 ? -7.772 10.382 9.382 1.00 91.38 95 SER A C 1
ATOM 769 O O . SER A 1 95 ? -8.815 9.756 9.555 1.00 91.38 95 SER A O 1
ATOM 771 N N . GLN A 1 96 ? -7.304 10.663 8.163 1.00 90.62 96 GLN A N 1
ATOM 772 C CA . GLN A 1 96 ? -8.026 10.313 6.943 1.00 90.62 96 GLN A CA 1
ATOM 773 C C . GLN A 1 96 ? -8.112 8.792 6.746 1.00 90.62 96 GLN A C 1
ATOM 775 O O . GLN A 1 96 ? -9.166 8.279 6.382 1.00 90.62 96 GLN A O 1
ATOM 780 N N . ILE A 1 97 ? -7.048 8.046 7.065 1.00 91.50 97 ILE A N 1
ATOM 781 C CA . ILE A 1 97 ? -7.073 6.574 7.010 1.00 91.50 97 ILE A CA 1
ATOM 782 C C . ILE A 1 97 ? -8.125 6.013 7.979 1.00 91.50 97 ILE A C 1
ATOM 784 O O . ILE A 1 97 ? -8.897 5.127 7.614 1.00 91.50 97 ILE A O 1
ATOM 788 N N . ALA A 1 98 ? -8.195 6.547 9.202 1.00 90.12 98 ALA A N 1
ATOM 789 C CA . ALA A 1 98 ? -9.192 6.140 10.190 1.00 90.12 98 ALA A CA 1
ATOM 790 C C . ALA A 1 98 ? -10.628 6.456 9.740 1.00 90.12 98 ALA A C 1
ATOM 792 O O . ALA A 1 98 ? -11.524 5.645 9.961 1.00 90.12 98 ALA A O 1
ATOM 793 N N . GLN A 1 99 ? -10.842 7.587 9.060 1.00 88.12 99 GLN A N 1
ATOM 794 C CA . GLN A 1 99 ? -12.140 7.923 8.465 1.00 88.12 99 GLN A CA 1
ATOM 795 C C . GLN A 1 99 ? -12.548 6.929 7.372 1.00 88.12 99 GLN A C 1
ATOM 797 O O . GLN A 1 99 ? -13.709 6.543 7.314 1.00 88.12 99 GLN A O 1
ATOM 802 N N . VAL A 1 100 ? -11.614 6.463 6.539 1.00 87.75 100 VAL A N 1
ATOM 803 C CA . VAL A 1 100 ? -11.926 5.464 5.500 1.00 87.75 100 VAL A CA 1
ATOM 804 C C . VAL A 1 100 ? -12.233 4.091 6.104 1.00 87.75 100 VAL A C 1
ATOM 806 O O . VAL A 1 100 ? -13.122 3.389 5.615 1.00 87.75 100 VAL A O 1
ATOM 809 N N . LEU A 1 101 ? -11.524 3.706 7.171 1.00 87.75 101 LEU A N 1
ATOM 810 C CA . LEU A 1 101 ? -11.746 2.435 7.866 1.00 87.75 101 LEU A CA 1
ATOM 811 C C . LEU A 1 101 ? -13.051 2.429 8.677 1.00 87.75 101 LEU A C 1
ATOM 813 O O . LEU A 1 101 ? -13.716 1.398 8.717 1.00 87.75 101 LEU A O 1
ATOM 817 N N . CYS A 1 102 ? -13.422 3.562 9.287 1.00 84.50 102 CYS A N 1
ATOM 818 C CA . CYS A 1 102 ? -14.563 3.777 10.199 1.00 84.50 102 CYS A CA 1
ATOM 819 C C . CYS A 1 102 ? -14.562 2.952 11.496 1.00 84.50 102 CYS A C 1
ATOM 821 O O . CYS A 1 102 ? -14.871 3.477 12.564 1.00 84.50 102 CYS A O 1
ATOM 823 N N . THR A 1 103 ? -14.136 1.695 11.447 1.00 87.62 103 THR A N 1
ATOM 824 C CA . THR A 1 103 ? -14.135 0.744 12.566 1.00 87.62 103 THR A CA 1
ATOM 825 C C . THR A 1 103 ? -12.927 0.885 13.497 1.00 87.62 103 THR A C 1
ATOM 827 O O . THR A 1 103 ? -12.867 0.251 14.554 1.00 87.62 103 THR A O 1
ATOM 830 N N . LYS A 1 104 ? -11.945 1.718 13.126 1.00 88.31 104 LYS A N 1
ATOM 831 C CA . LYS A 1 104 ? -10.699 1.938 13.872 1.00 88.31 104 LYS A CA 1
ATOM 832 C C . LYS A 1 104 ? -10.479 3.420 14.145 1.00 88.31 104 LYS A C 1
ATOM 834 O O . LYS A 1 104 ? -10.638 4.275 13.279 1.00 88.31 104 LYS A O 1
ATOM 839 N N . THR A 1 105 ? -10.073 3.738 15.370 1.00 90.56 105 THR A N 1
ATOM 840 C CA . THR A 1 105 ? -9.662 5.095 15.756 1.00 90.56 105 THR A CA 1
ATOM 841 C C . THR A 1 105 ? -8.318 5.468 15.136 1.00 90.56 105 THR A C 1
ATOM 843 O O . THR A 1 105 ? -7.470 4.605 14.915 1.00 90.56 105 THR A O 1
ATOM 846 N N . ALA A 1 106 ? -8.050 6.768 14.980 1.00 92.75 106 ALA A N 1
ATOM 847 C CA . ALA A 1 106 ? -6.734 7.251 14.556 1.00 92.75 106 ALA A CA 1
ATOM 848 C C . ALA A 1 106 ? -5.593 6.712 15.441 1.00 92.75 106 ALA A C 1
ATOM 850 O O . ALA A 1 106 ? -4.538 6.352 14.932 1.00 92.75 106 ALA A O 1
ATOM 851 N N . LYS A 1 107 ? -5.813 6.564 16.757 1.00 92.69 107 LYS A N 1
ATOM 852 C CA . LYS A 1 107 ? -4.828 5.974 17.679 1.00 92.69 107 LYS A CA 1
ATOM 853 C C . LYS A 1 107 ? -4.546 4.499 17.361 1.00 92.69 107 LYS A C 1
ATOM 855 O O . LYS A 1 107 ? -3.383 4.101 17.328 1.00 92.69 107 LYS A O 1
ATOM 860 N N . GLN A 1 108 ? -5.587 3.704 17.102 1.00 92.94 108 GLN A N 1
ATOM 861 C CA . GLN A 1 108 ? -5.445 2.298 16.702 1.00 92.94 108 GLN A CA 1
ATOM 862 C C . GLN A 1 108 ? -4.746 2.174 15.345 1.00 92.94 108 GLN A C 1
ATOM 864 O O . GLN A 1 108 ? -3.852 1.341 15.203 1.00 92.94 108 GLN A O 1
ATOM 869 N N . VAL A 1 109 ? -5.087 3.033 14.377 1.00 95.50 109 VAL A N 1
ATOM 870 C CA . VAL A 1 109 ? -4.413 3.069 13.071 1.00 95.50 109 VAL A CA 1
ATOM 871 C C . VAL A 1 109 ? -2.938 3.440 13.232 1.00 95.50 109 VAL A C 1
ATOM 873 O O . VAL A 1 109 ? -2.094 2.751 12.671 1.00 95.50 109 VAL A O 1
ATOM 876 N N . THR A 1 110 ? -2.591 4.440 14.050 1.00 95.62 110 THR A N 1
ATOM 877 C CA . THR A 1 110 ? -1.186 4.785 14.345 1.00 95.62 110 THR A CA 1
ATOM 878 C C . THR A 1 110 ? -0.428 3.599 14.938 1.00 95.62 110 THR A C 1
ATOM 880 O O . THR A 1 110 ? 0.675 3.286 14.489 1.00 95.62 110 THR A O 1
ATOM 883 N N . ALA A 1 111 ? -1.012 2.914 15.926 1.00 94.88 111 ALA A N 1
ATOM 884 C CA . ALA A 1 111 ? -0.381 1.761 16.565 1.00 94.88 111 ALA A CA 1
ATOM 885 C C . ALA A 1 111 ? -0.190 0.592 15.584 1.00 94.88 111 ALA A C 1
ATOM 887 O O . ALA A 1 111 ? 0.874 -0.034 15.562 1.00 94.88 111 ALA 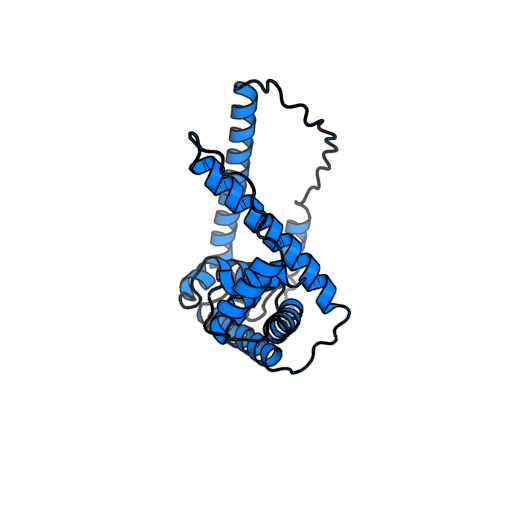A O 1
ATOM 888 N N . HIS A 1 112 ? -1.193 0.315 14.746 1.00 95.44 112 HIS A N 1
ATOM 889 C CA . HIS A 1 112 ? -1.106 -0.710 13.705 1.00 95.44 112 HIS A CA 1
ATOM 890 C C . HIS A 1 112 ? -0.065 -0.356 12.653 1.00 95.44 112 HIS A C 1
ATOM 892 O O . HIS A 1 112 ? 0.791 -1.176 12.340 1.00 95.44 112 HIS A O 1
ATOM 898 N N . GLN A 1 113 ? -0.059 0.894 12.197 1.00 95.00 113 GLN A N 1
ATOM 899 C CA . GLN A 1 113 ? 0.926 1.428 11.268 1.00 95.00 113 GLN A CA 1
ATOM 900 C C . GLN A 1 113 ? 2.348 1.285 11.810 1.00 95.00 113 GLN A C 1
ATOM 902 O O . GLN A 1 113 ? 3.242 0.818 11.106 1.00 95.00 113 GLN A O 1
ATOM 907 N N . GLN A 1 114 ? 2.574 1.641 13.075 1.00 95.12 114 GLN A N 1
ATOM 908 C CA . GLN A 1 114 ? 3.877 1.475 13.710 1.00 95.12 114 GLN A CA 1
ATOM 909 C C . GLN A 1 114 ? 4.312 0.004 13.713 1.00 95.12 114 GLN A C 1
ATOM 911 O O . GLN A 1 114 ? 5.424 -0.299 13.278 1.00 95.12 114 GLN A O 1
ATOM 916 N N . LYS A 1 115 ? 3.438 -0.913 14.151 1.00 94.44 115 LYS A N 1
ATOM 917 C CA . LYS A 1 115 ? 3.723 -2.359 14.162 1.00 94.44 115 LYS A CA 1
ATOM 918 C C . LYS A 1 115 ? 3.973 -2.904 12.755 1.00 94.44 115 LYS A C 1
ATOM 920 O O . LYS A 1 115 ? 4.898 -3.692 12.566 1.00 94.44 115 LYS A O 1
ATOM 925 N N . PHE A 1 116 ? 3.190 -2.462 11.777 1.00 94.56 116 PHE A N 1
ATOM 926 C CA . PHE A 1 116 ? 3.318 -2.842 10.376 1.00 94.56 116 PHE A CA 1
ATOM 927 C C . PHE A 1 116 ? 4.696 -2.462 9.822 1.00 94.56 116 PHE A C 1
ATOM 929 O O . PHE A 1 116 ? 5.435 -3.333 9.366 1.00 94.56 116 PHE A O 1
ATOM 936 N N . TYR A 1 117 ? 5.110 -1.199 9.956 1.00 93.88 117 TYR A N 1
ATOM 937 C CA . TYR A 1 117 ? 6.423 -0.764 9.472 1.00 93.88 117 TYR A CA 1
ATOM 938 C C . TYR A 1 117 ? 7.589 -1.358 10.271 1.00 93.88 117 TYR A C 1
ATOM 940 O O . TYR A 1 117 ? 8.631 -1.640 9.690 1.00 93.88 117 TYR A O 1
ATOM 948 N N . GLN A 1 118 ? 7.426 -1.617 11.572 1.00 94.12 118 GLN A N 1
ATOM 949 C CA . GLN A 1 118 ? 8.420 -2.375 12.343 1.00 94.12 118 GLN A CA 1
ATOM 950 C C . GLN A 1 118 ? 8.567 -3.811 11.828 1.00 94.12 118 GLN A C 1
ATOM 952 O O . GLN A 1 118 ? 9.681 -4.332 11.787 1.00 94.12 118 GLN A O 1
ATOM 957 N N . LYS A 1 119 ? 7.466 -4.459 11.425 1.00 92.12 119 LYS A N 1
ATOM 958 C CA . LYS A 1 119 ? 7.510 -5.783 10.793 1.00 92.12 119 LYS A CA 1
ATOM 959 C C . LYS A 1 119 ? 8.280 -5.714 9.474 1.00 92.12 119 LYS A C 1
ATOM 961 O O . LYS A 1 119 ? 9.186 -6.519 9.283 1.00 92.12 119 LYS A O 1
ATOM 966 N N . LEU A 1 120 ? 7.983 -4.735 8.615 1.00 91.50 120 LEU A N 1
ATOM 967 C CA . LEU A 1 120 ? 8.729 -4.531 7.367 1.00 91.50 120 LEU A CA 1
ATOM 968 C C . LEU A 1 120 ? 10.220 -4.307 7.631 1.00 91.50 120 LEU A C 1
ATOM 970 O O . LEU A 1 120 ? 11.044 -4.988 7.035 1.00 91.50 120 LEU A O 1
ATOM 974 N N . GLU A 1 121 ? 10.572 -3.445 8.586 1.00 93.06 121 GLU A N 1
ATOM 975 C CA . GLU A 1 121 ? 11.965 -3.176 8.959 1.00 93.06 121 GLU A CA 1
ATOM 976 C C . GLU A 1 121 ? 12.708 -4.445 9.384 1.00 93.06 121 GLU A C 1
ATOM 978 O O . GLU A 1 121 ? 13.787 -4.741 8.875 1.00 93.06 121 GLU A O 1
ATOM 983 N N . ARG A 1 122 ? 12.111 -5.234 10.285 1.00 90.69 122 ARG A N 1
ATOM 984 C CA . ARG A 1 122 ? 12.714 -6.488 10.758 1.00 90.69 122 ARG A CA 1
ATOM 985 C C . ARG A 1 122 ? 12.972 -7.453 9.612 1.00 90.69 122 ARG A C 1
ATOM 987 O O . ARG A 1 122 ? 13.966 -8.166 9.639 1.00 90.69 122 ARG A O 1
ATOM 994 N N . HIS A 1 123 ? 12.072 -7.512 8.635 1.00 88.06 123 HIS A N 1
ATOM 995 C CA . HIS A 1 123 ? 12.242 -8.382 7.477 1.00 88.06 123 HIS A CA 1
ATOM 996 C C . HIS A 1 123 ? 13.246 -7.823 6.471 1.00 88.06 123 HIS A C 1
ATOM 998 O O . HIS A 1 123 ? 14.057 -8.592 5.968 1.00 88.06 123 HIS A O 1
ATOM 1004 N N . TYR A 1 124 ? 13.272 -6.508 6.263 1.00 86.94 124 TYR A N 1
ATOM 1005 C CA . TYR A 1 124 ? 14.285 -5.837 5.453 1.00 86.94 124 TYR A CA 1
ATOM 1006 C C . TYR A 1 124 ? 15.699 -6.041 6.009 1.00 86.94 124 TYR A C 1
ATOM 1008 O O . TYR A 1 124 ? 16.651 -6.150 5.247 1.00 86.94 124 TYR A O 1
ATOM 1016 N N . GLN A 1 125 ? 15.868 -6.127 7.329 1.00 87.12 125 GLN A N 1
ATOM 1017 C CA . GLN A 1 125 ? 17.176 -6.353 7.954 1.00 87.12 125 GLN A CA 1
ATOM 1018 C C . GLN A 1 125 ? 17.640 -7.819 7.914 1.00 87.12 125 GLN A C 1
ATOM 1020 O O . GLN A 1 125 ? 18.814 -8.083 8.156 1.00 87.12 125 GLN A O 1
ATOM 1025 N N . LYS A 1 126 ? 16.773 -8.784 7.573 1.00 83.38 126 LYS A N 1
ATOM 1026 C CA . LYS A 1 126 ? 17.181 -10.194 7.468 1.00 83.38 126 LYS A CA 1
ATOM 1027 C C . LYS A 1 126 ? 18.136 -10.396 6.286 1.00 83.38 126 LYS A C 1
ATOM 1029 O O . LYS A 1 126 ? 17.980 -9.809 5.214 1.00 83.38 126 LYS A O 1
ATOM 1034 N N . GLU A 1 127 ? 19.135 -11.255 6.465 1.00 65.38 127 GLU A N 1
ATOM 1035 C CA . GLU A 1 127 ? 20.185 -11.453 5.457 1.00 65.38 127 GLU A CA 1
ATOM 1036 C C . GLU A 1 127 ? 19.845 -12.501 4.385 1.00 65.38 127 GLU A C 1
ATOM 1038 O O . GLU A 1 127 ? 20.465 -12.488 3.324 1.00 65.38 127 GLU A O 1
ATOM 1043 N N . ARG A 1 128 ? 18.840 -13.373 4.579 1.00 62.12 128 ARG A N 1
ATOM 1044 C CA . ARG A 1 128 ? 18.454 -14.382 3.570 1.00 62.12 128 ARG A CA 1
ATOM 1045 C C . ARG A 1 128 ? 16.951 -14.689 3.549 1.00 62.12 128 ARG A C 1
ATOM 1047 O O . ARG A 1 128 ? 16.382 -14.922 4.614 1.00 62.12 128 ARG A O 1
ATOM 1054 N N . PRO A 1 129 ? 16.306 -14.717 2.368 1.00 58.19 129 PRO A N 1
ATOM 1055 C CA . PRO A 1 129 ? 15.010 -15.363 2.199 1.00 58.19 129 PRO A CA 1
ATOM 1056 C C . PRO A 1 129 ? 15.175 -16.885 2.055 1.00 58.19 129 PRO A C 1
ATOM 1058 O O . PRO A 1 129 ? 16.162 -17.355 1.487 1.00 58.19 129 PRO A O 1
ATOM 1061 N N . ASP A 1 130 ? 14.184 -17.644 2.520 1.00 56.00 130 ASP A N 1
ATOM 1062 C CA . ASP A 1 130 ? 13.966 -19.013 2.048 1.00 56.00 130 ASP A CA 1
ATOM 1063 C C . ASP A 1 130 ? 13.425 -18.904 0.608 1.00 56.00 130 ASP A C 1
ATOM 1065 O O . ASP A 1 130 ? 12.318 -18.416 0.354 1.00 56.00 130 ASP A O 1
ATOM 1069 N N . ALA A 1 131 ? 14.313 -19.131 -0.360 1.00 54.97 131 ALA A N 1
ATOM 1070 C CA . ALA A 1 131 ? 14.251 -18.481 -1.670 1.00 54.97 131 ALA A CA 1
ATOM 1071 C C . ALA A 1 131 ? 13.218 -19.086 -2.637 1.00 54.97 131 ALA A C 1
ATOM 1073 O O . ALA A 1 131 ? 12.839 -18.428 -3.602 1.00 54.97 131 ALA A O 1
ATOM 1074 N N . SER A 1 132 ? 12.742 -20.311 -2.399 1.00 56.09 132 SER A N 1
ATOM 1075 C CA . SER A 1 132 ? 12.003 -21.049 -3.433 1.00 56.09 132 SER A CA 1
ATOM 1076 C C . SER A 1 132 ? 10.576 -20.543 -3.664 1.00 56.09 132 SER A C 1
ATOM 1078 O O . SER A 1 132 ? 10.180 -20.401 -4.812 1.00 56.09 132 SER A O 1
ATOM 1080 N N . GLN A 1 133 ? 9.801 -20.238 -2.616 1.00 57.09 133 GLN A N 1
ATOM 1081 C CA . GLN A 1 133 ? 8.424 -19.729 -2.781 1.00 57.09 133 GLN A CA 1
ATOM 1082 C C . GLN A 1 133 ? 8.378 -18.221 -3.069 1.00 57.09 133 GLN A C 1
ATOM 1084 O O . GLN A 1 133 ? 7.446 -17.716 -3.691 1.00 57.09 133 GLN A O 1
ATOM 1089 N N . THR A 1 134 ? 9.405 -17.490 -2.640 1.00 63.56 134 THR A N 1
ATOM 1090 C CA . THR A 1 134 ? 9.396 -16.024 -2.648 1.00 63.56 134 THR A CA 1
ATOM 1091 C C . THR A 1 134 ? 9.800 -15.433 -4.008 1.00 63.56 134 THR A C 1
ATOM 1093 O O . THR A 1 134 ? 9.393 -14.325 -4.355 1.00 63.56 134 THR A O 1
ATOM 1096 N N . VAL A 1 135 ? 10.567 -16.179 -4.813 1.00 68.31 135 VAL A N 1
ATOM 1097 C CA . VAL A 1 135 ? 10.964 -15.760 -6.169 1.00 68.31 135 VAL A CA 1
ATOM 1098 C C . VAL A 1 135 ? 9.785 -15.808 -7.143 1.00 68.31 135 VAL A C 1
ATOM 1100 O O . VAL A 1 135 ? 9.629 -14.888 -7.944 1.00 68.31 135 VAL A O 1
ATOM 1103 N N . ASP A 1 136 ? 8.928 -16.826 -7.064 1.00 70.62 136 ASP A N 1
ATOM 1104 C CA . ASP A 1 136 ? 7.767 -16.938 -7.957 1.00 70.62 136 ASP A CA 1
ATOM 1105 C C . ASP A 1 136 ? 6.712 -15.865 -7.657 1.00 70.62 136 ASP A C 1
ATOM 1107 O O . ASP A 1 136 ? 6.191 -15.239 -8.583 1.00 70.62 136 ASP A O 1
ATOM 1111 N N . ALA A 1 137 ? 6.489 -15.554 -6.374 1.00 69.31 137 ALA A N 1
ATOM 1112 C CA . ALA A 1 137 ? 5.657 -14.424 -5.958 1.00 69.31 137 ALA A CA 1
ATOM 1113 C C . ALA A 1 137 ? 6.197 -13.086 -6.495 1.00 69.31 137 ALA A C 1
ATOM 1115 O O . ALA A 1 137 ? 5.423 -12.238 -6.954 1.00 69.31 137 ALA A O 1
ATOM 1116 N N . LEU A 1 138 ? 7.524 -12.900 -6.506 1.00 73.56 138 LEU A N 1
ATOM 1117 C CA . LEU A 1 138 ? 8.126 -11.695 -7.071 1.00 73.56 138 LEU A CA 1
ATOM 1118 C C . LEU A 1 138 ? 7.970 -11.639 -8.594 1.00 73.56 138 LEU A C 1
ATOM 1120 O O . LEU A 1 138 ? 7.557 -10.605 -9.110 1.00 73.56 138 LEU A O 1
ATOM 1124 N N . LYS A 1 139 ? 8.212 -12.740 -9.315 1.00 77.31 139 LYS A N 1
ATOM 1125 C CA . LYS A 1 139 ? 7.984 -12.809 -10.772 1.00 77.31 139 LYS A CA 1
ATOM 1126 C C . LYS A 1 139 ? 6.540 -12.471 -11.134 1.00 77.31 139 LYS A C 1
ATOM 1128 O O . LYS A 1 139 ? 6.299 -11.704 -12.068 1.00 77.31 139 LYS A O 1
ATOM 1133 N N . GLN A 1 140 ? 5.577 -13.011 -10.386 1.00 80.12 140 GLN A N 1
ATOM 1134 C CA . GLN A 1 140 ? 4.164 -12.700 -10.582 1.00 80.12 140 GLN A CA 1
ATOM 1135 C C . GLN A 1 140 ? 3.885 -11.215 -10.333 1.00 80.12 140 GLN A C 1
ATOM 1137 O O . GLN A 1 140 ? 3.202 -10.574 -11.132 1.00 80.12 140 GLN A O 1
ATOM 1142 N N . SER A 1 141 ? 4.469 -10.647 -9.280 1.00 74.19 141 SER A N 1
ATOM 1143 C CA . SER A 1 141 ? 4.309 -9.229 -8.958 1.00 74.19 141 SER A CA 1
ATOM 1144 C C . SER A 1 141 ? 4.962 -8.310 -10.003 1.00 74.19 141 SER A C 1
ATOM 1146 O O . SER A 1 141 ? 4.374 -7.301 -10.385 1.00 74.19 141 SER A O 1
ATOM 1148 N N . CYS A 1 142 ? 6.118 -8.682 -10.558 1.00 75.38 142 CYS A N 1
ATOM 1149 C CA . CYS A 1 142 ? 6.762 -7.969 -11.666 1.00 75.38 142 CYS A CA 1
ATOM 1150 C C . CYS A 1 142 ? 5.931 -8.009 -12.945 1.00 75.38 142 CYS A C 1
ATOM 1152 O O . CYS A 1 142 ? 5.815 -6.996 -13.633 1.00 75.38 142 CYS A O 1
ATOM 1154 N N . LYS A 1 143 ? 5.298 -9.150 -13.244 1.00 76.94 143 LYS A N 1
ATOM 1155 C CA . LYS A 1 143 ? 4.358 -9.254 -14.365 1.00 76.94 143 LYS A CA 1
ATOM 1156 C C . LYS A 1 143 ? 3.188 -8.281 -14.194 1.00 76.94 143 LYS A C 1
ATOM 1158 O O . LYS A 1 143 ? 2.829 -7.610 -15.158 1.00 76.94 143 LYS A O 1
ATOM 1163 N N . LEU A 1 144 ? 2.625 -8.183 -12.986 1.00 75.25 144 LEU A N 1
ATOM 1164 C CA . LEU A 1 144 ? 1.537 -7.247 -12.681 1.00 75.25 144 LEU A CA 1
ATOM 1165 C C . LEU A 1 144 ? 1.985 -5.786 -12.806 1.00 75.25 144 LEU A C 1
ATOM 1167 O O . LEU A 1 144 ? 1.287 -5.001 -13.445 1.00 75.25 144 LEU A O 1
ATOM 1171 N N . LEU A 1 145 ? 3.163 -5.434 -12.277 1.00 71.38 145 LEU A N 1
ATOM 1172 C CA . LEU A 1 145 ? 3.727 -4.091 -12.431 1.00 71.38 145 LEU A CA 1
ATOM 1173 C C . LEU A 1 145 ? 3.932 -3.748 -13.907 1.00 71.38 145 LEU A C 1
ATOM 1175 O O . LEU A 1 145 ? 3.444 -2.721 -14.358 1.00 71.38 145 LEU A O 1
ATOM 1179 N N . ASN A 1 146 ? 4.568 -4.622 -14.688 1.00 73.06 146 ASN A N 1
ATOM 1180 C CA . ASN A 1 146 ? 4.803 -4.369 -16.110 1.00 73.06 146 ASN A CA 1
ATOM 1181 C C . ASN A 1 146 ? 3.489 -4.180 -16.895 1.00 73.06 146 ASN A C 1
ATOM 1183 O O . ASN A 1 146 ? 3.383 -3.298 -17.744 1.00 73.06 146 ASN A O 1
ATOM 1187 N N . GLN A 1 147 ? 2.452 -4.962 -16.574 1.00 75.50 147 GLN A N 1
ATOM 1188 C CA . GLN A 1 147 ? 1.114 -4.769 -17.143 1.00 75.50 147 GLN A CA 1
ATOM 1189 C C . GLN A 1 147 ? 0.502 -3.423 -16.746 1.00 75.50 147 GLN A C 1
ATOM 1191 O O . GLN A 1 147 ? -0.137 -2.784 -17.581 1.00 75.50 147 GLN A O 1
ATOM 1196 N N . GLN A 1 148 ? 0.686 -2.992 -15.498 1.00 74.25 148 GLN A N 1
ATOM 1197 C CA . GLN A 1 148 ? 0.211 -1.695 -15.026 1.00 74.25 148 GLN A CA 1
ATOM 1198 C C . GLN A 1 148 ? 0.941 -0.547 -15.736 1.00 74.25 148 GLN A C 1
ATOM 1200 O O . GLN A 1 148 ? 0.280 0.323 -16.291 1.00 74.25 148 GLN A O 1
ATOM 1205 N N . PHE A 1 149 ? 2.272 -0.611 -15.851 1.00 71.94 149 PHE A N 1
ATOM 1206 C CA . PHE A 1 149 ? 3.062 0.358 -16.620 1.00 71.94 149 PHE A CA 1
ATOM 1207 C C . PHE A 1 149 ? 2.620 0.436 -18.080 1.00 71.94 149 PHE A C 1
ATOM 1209 O O . PHE A 1 149 ? 2.460 1.532 -18.611 1.00 71.94 149 PHE A O 1
ATOM 1216 N N . ALA A 1 150 ? 2.374 -0.706 -18.728 1.00 67.50 150 ALA A N 1
ATOM 1217 C CA . ALA A 1 150 ? 1.868 -0.726 -20.096 1.00 67.50 150 ALA A CA 1
ATOM 1218 C C . ALA A 1 150 ? 0.481 -0.066 -20.205 1.00 67.50 150 ALA A C 1
ATOM 1220 O O . ALA A 1 150 ? 0.247 0.711 -21.128 1.00 67.50 150 ALA A O 1
ATOM 1221 N N . LYS A 1 151 ? -0.430 -0.330 -19.258 1.00 70.19 151 LYS A N 1
ATOM 1222 C CA . LYS A 1 151 ? -1.756 0.312 -19.214 1.00 70.19 151 LYS A CA 1
ATOM 1223 C C . LYS A 1 151 ? -1.654 1.820 -19.004 1.00 70.19 151 LYS A C 1
ATOM 1225 O O . LYS A 1 151 ? -2.316 2.565 -19.723 1.00 70.19 151 LYS A O 1
ATOM 1230 N N . ASP A 1 152 ? -0.818 2.262 -18.071 1.00 70.81 152 ASP A N 1
ATOM 1231 C CA . ASP A 1 152 ? -0.638 3.681 -17.758 1.00 70.81 152 ASP A CA 1
ATOM 1232 C C . ASP A 1 152 ? 0.018 4.418 -18.932 1.00 70.81 152 ASP A C 1
ATOM 1234 O O . ASP A 1 152 ? -0.460 5.478 -19.333 1.00 70.81 152 ASP A O 1
ATOM 1238 N N . ALA A 1 153 ? 1.024 3.814 -19.573 1.00 66.00 153 ALA A N 1
ATOM 1239 C CA . ALA A 1 153 ? 1.631 4.340 -20.793 1.00 66.00 153 ALA A CA 1
ATOM 1240 C C . ALA A 1 153 ? 0.614 4.453 -21.942 1.00 66.00 153 ALA A C 1
ATOM 1242 O O . ALA A 1 153 ? 0.557 5.484 -22.608 1.00 66.00 153 ALA A O 1
ATOM 1243 N N . MET A 1 154 ? -0.233 3.439 -22.150 1.00 67.06 154 MET A N 1
ATOM 1244 C CA . MET A 1 154 ? -1.295 3.487 -23.165 1.00 67.06 154 MET A CA 1
ATOM 1245 C C . MET A 1 154 ? -2.369 4.532 -22.838 1.00 67.06 154 MET A C 1
ATOM 1247 O O . MET A 1 154 ? -2.848 5.218 -23.737 1.00 67.06 154 MET A O 1
ATOM 1251 N N . SER A 1 155 ? -2.731 4.694 -21.564 1.00 70.38 155 SER A N 1
ATOM 1252 C CA . SER A 1 155 ? -3.654 5.739 -21.104 1.00 70.38 155 SER A CA 1
ATOM 1253 C C . SER A 1 155 ? -3.085 7.143 -21.359 1.00 70.38 155 SER A C 1
ATOM 1255 O O . SER A 1 155 ? -3.769 8.015 -21.903 1.00 70.38 155 SER A O 1
ATOM 1257 N N . LEU A 1 156 ? -1.796 7.347 -21.065 1.00 69.12 156 LEU A N 1
ATOM 1258 C CA . LEU A 1 156 ? -1.081 8.589 -21.364 1.00 69.12 156 LEU A CA 1
ATOM 1259 C C . LEU A 1 156 ? -1.005 8.851 -22.873 1.00 69.12 156 LEU A C 1
ATOM 1261 O O . LEU A 1 156 ? -1.320 9.951 -23.314 1.00 69.12 156 LEU A O 1
ATOM 1265 N N . LEU A 1 157 ? -0.695 7.843 -23.688 1.00 63.91 157 LEU A N 1
ATOM 1266 C CA . LEU A 1 157 ? -0.695 7.982 -25.148 1.00 63.91 157 LEU A CA 1
ATOM 1267 C C . LEU A 1 157 ? -2.086 8.314 -25.704 1.00 63.91 157 LEU A C 1
ATOM 1269 O O . LEU A 1 157 ? -2.199 9.174 -26.572 1.00 63.91 157 LE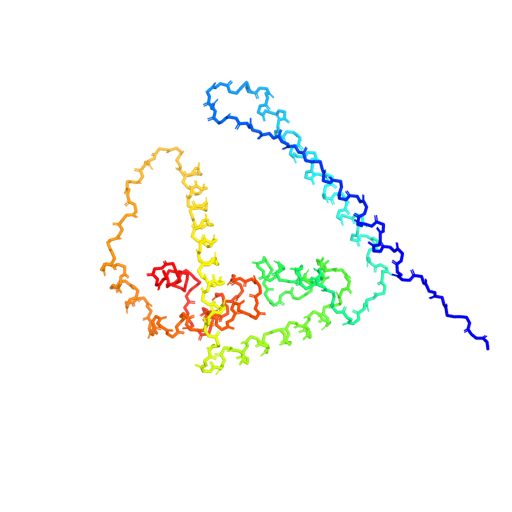U A O 1
ATOM 1273 N N . ASN A 1 158 ? -3.147 7.695 -25.186 1.00 64.25 158 ASN A N 1
ATOM 1274 C CA . ASN A 1 158 ? -4.524 7.979 -25.603 1.00 64.25 158 ASN A CA 1
ATOM 1275 C C . ASN A 1 158 ? -4.992 9.384 -25.191 1.00 64.25 158 ASN A C 1
ATOM 1277 O O . ASN A 1 158 ? -5.850 9.959 -25.855 1.00 64.25 158 ASN A O 1
ATOM 1281 N N . SER A 1 159 ? -4.430 9.945 -24.117 1.00 66.38 159 SER A N 1
ATOM 1282 C CA . SER A 1 159 ? -4.676 11.339 -23.721 1.00 66.38 159 SER A CA 1
ATOM 1283 C C . SER A 1 159 ? -3.805 12.352 -24.475 1.00 66.38 159 SER A C 1
ATOM 1285 O O . SER A 1 159 ? -4.202 13.511 -24.580 1.00 66.38 159 SER A O 1
ATOM 1287 N N . GLN A 1 160 ? -2.658 11.935 -25.029 1.00 59.06 160 GLN A N 1
ATOM 1288 C CA . GLN A 1 160 ? -1.718 12.809 -25.747 1.00 59.06 160 GLN A CA 1
ATOM 1289 C C . GLN A 1 160 ? -1.809 12.743 -27.281 1.00 59.06 160 GLN A C 1
ATOM 1291 O O . GLN A 1 160 ? -1.361 13.675 -27.942 1.00 59.06 160 GLN A O 1
ATOM 1296 N N . ASN A 1 161 ? -2.424 11.710 -27.864 1.00 54.12 161 ASN A N 1
ATOM 1297 C CA . ASN A 1 161 ? -2.591 11.574 -29.314 1.00 54.12 161 ASN A CA 1
ATOM 1298 C C . ASN A 1 161 ? -4.052 11.810 -29.727 1.00 54.12 161 ASN A C 1
ATOM 1300 O O . ASN A 1 161 ? -4.854 10.886 -29.777 1.00 54.12 161 ASN A O 1
ATOM 1304 N N . SER A 1 162 ? -4.458 13.047 -30.009 1.00 48.25 162 SER A N 1
ATOM 1305 C CA . SER A 1 162 ? -4.220 13.768 -31.273 1.00 48.25 162 SER A CA 1
ATOM 1306 C C . SER A 1 162 ? -2.768 13.795 -31.790 1.00 48.25 162 SER A C 1
ATOM 1308 O O . SER A 1 162 ? -2.086 14.805 -31.714 1.00 48.25 162 SER A O 1
ATOM 1310 N N . GLY A 1 163 ? -2.338 12.677 -32.388 1.00 46.97 163 GLY A N 1
ATOM 1311 C CA . GLY A 1 163 ? -1.343 12.643 -33.465 1.00 46.97 163 GLY A CA 1
ATOM 1312 C C . GLY A 1 163 ? 0.140 12.835 -33.129 1.00 46.97 163 GLY A C 1
ATOM 1313 O O . GLY A 1 163 ? 0.703 13.852 -33.506 1.00 46.97 163 GLY A O 1
ATOM 1314 N N . GLN A 1 164 ? 0.811 11.807 -32.605 1.00 49.41 164 GLN A N 1
ATOM 1315 C CA . GLN A 1 164 ? 2.156 11.365 -33.000 1.00 49.41 164 GLN A CA 1
ATOM 1316 C C . GLN A 1 164 ? 2.480 9.982 -32.399 1.00 49.41 164 GLN A C 1
ATOM 1318 O O . GLN A 1 164 ? 2.569 9.782 -31.189 1.00 49.41 164 GLN A O 1
ATOM 1323 N N . ALA A 1 165 ? 2.659 8.993 -33.277 1.00 44.91 165 ALA A N 1
ATOM 1324 C CA . ALA A 1 165 ? 3.107 7.655 -32.912 1.00 44.91 165 ALA A CA 1
ATOM 1325 C C . ALA A 1 165 ? 4.617 7.680 -32.629 1.00 44.91 165 ALA A C 1
ATOM 1327 O O . ALA A 1 165 ? 5.412 7.914 -33.539 1.00 44.91 165 ALA A O 1
ATOM 1328 N N . ILE A 1 166 ? 5.022 7.426 -31.383 1.00 46.69 166 ILE A N 1
ATOM 1329 C CA . ILE A 1 166 ? 6.434 7.223 -31.049 1.00 46.69 166 ILE A CA 1
ATOM 1330 C C . ILE A 1 166 ? 6.765 5.752 -31.300 1.00 46.69 166 ILE A C 1
ATOM 1332 O O . ILE A 1 166 ? 6.208 4.847 -30.679 1.00 46.69 166 ILE A O 1
ATOM 1336 N N . ALA A 1 167 ? 7.653 5.526 -32.262 1.00 46.66 167 ALA A N 1
ATOM 1337 C CA . ALA A 1 167 ? 8.120 4.213 -32.663 1.00 46.66 167 ALA A CA 1
ATOM 1338 C C . ALA A 1 167 ? 9.057 3.587 -31.609 1.00 46.66 167 ALA A C 1
ATOM 1340 O O . ALA A 1 167 ? 10.030 4.204 -31.188 1.00 46.66 167 ALA A O 1
ATOM 1341 N N . ASN A 1 168 ? 8.775 2.320 -31.287 1.00 44.19 168 ASN A N 1
ATOM 1342 C CA . ASN A 1 168 ? 9.647 1.287 -30.706 1.00 44.19 168 ASN A CA 1
ATOM 1343 C C . ASN A 1 168 ? 10.338 1.543 -29.344 1.00 44.19 168 ASN A C 1
ATOM 1345 O O . ASN A 1 168 ? 11.439 2.093 -29.296 1.00 44.19 168 ASN A O 1
ATOM 1349 N N . PRO A 1 169 ? 9.816 0.967 -28.239 1.00 48.09 169 PRO A N 1
ATOM 1350 C CA . PRO A 1 169 ? 10.500 0.908 -26.954 1.00 48.09 169 PRO A CA 1
ATOM 1351 C C . PRO A 1 169 ? 11.368 -0.359 -26.871 1.00 48.09 169 PRO A C 1
ATOM 1353 O O . PRO A 1 169 ? 11.109 -1.266 -26.086 1.00 48.09 169 PRO A O 1
ATOM 1356 N N . HIS A 1 170 ? 12.407 -0.450 -27.696 1.00 46.91 170 HIS A N 1
ATOM 1357 C CA . HIS A 1 170 ? 13.442 -1.470 -27.523 1.00 46.91 170 HIS A CA 1
ATOM 1358 C C . HIS A 1 170 ? 14.776 -0.787 -27.227 1.00 46.91 170 HIS A C 1
ATOM 1360 O O . HIS A 1 170 ? 15.641 -0.688 -28.093 1.00 46.91 170 HIS A O 1
ATOM 1366 N N . LEU A 1 171 ? 14.964 -0.333 -25.981 1.00 51.81 171 LEU A N 1
ATOM 1367 C CA . LEU A 1 171 ? 16.327 -0.207 -25.462 1.00 51.81 171 LEU A CA 1
ATOM 1368 C C . LEU A 1 171 ? 16.933 -1.615 -25.406 1.00 51.81 171 LEU A C 1
ATOM 1370 O O . LEU A 1 171 ? 16.311 -2.549 -24.891 1.00 51.81 171 LEU A O 1
ATOM 1374 N N . CYS A 1 172 ? 18.130 -1.798 -25.961 1.00 49.44 172 CYS A N 1
ATOM 1375 C CA . CYS A 1 172 ? 18.773 -3.107 -25.942 1.00 49.44 172 CYS A CA 1
ATOM 1376 C C . CYS A 1 172 ? 19.264 -3.428 -24.515 1.00 49.44 172 CYS A C 1
ATOM 1378 O O . CYS A 1 172 ? 19.674 -2.536 -23.770 1.00 49.44 172 CYS A O 1
ATOM 1380 N N . LYS A 1 173 ? 19.229 -4.709 -24.114 1.00 56.91 173 LYS A N 1
ATOM 1381 C CA . LYS A 1 173 ? 19.612 -5.169 -22.759 1.00 56.91 173 LYS A CA 1
ATOM 1382 C C . LYS A 1 173 ? 20.934 -4.568 -22.226 1.00 56.91 173 LYS A C 1
ATOM 1384 O O . LYS A 1 173 ? 20.961 -4.194 -21.058 1.00 56.91 173 LYS A O 1
ATOM 1389 N N . PRO A 1 174 ? 22.007 -4.412 -23.031 1.00 59.31 174 PRO A N 1
ATOM 1390 C CA . PRO A 1 174 ? 23.233 -3.737 -22.594 1.00 59.31 174 PRO A CA 1
ATOM 1391 C C . PRO A 1 174 ? 23.047 -2.272 -22.181 1.00 59.31 174 PRO A C 1
ATOM 1393 O O . PRO A 1 174 ? 23.596 -1.855 -21.168 1.00 59.31 174 PRO A O 1
ATOM 1396 N N . GLN A 1 175 ? 22.254 -1.497 -22.927 1.00 59.03 175 GLN A N 1
ATOM 1397 C CA . GLN A 1 175 ? 21.991 -0.084 -22.623 1.00 59.03 175 GLN A CA 1
ATOM 1398 C C . GLN A 1 175 ? 21.179 0.058 -21.337 1.00 59.03 175 GLN A C 1
ATOM 1400 O O . GLN A 1 175 ? 21.459 0.936 -20.525 1.00 59.03 175 GLN A O 1
ATOM 1405 N N . ILE A 1 176 ? 20.228 -0.855 -21.123 1.00 60.44 176 ILE A N 1
ATOM 1406 C CA . ILE A 1 176 ? 19.469 -0.953 -19.875 1.00 60.44 176 ILE A CA 1
ATOM 1407 C C . ILE A 1 176 ? 20.403 -1.304 -18.721 1.00 60.44 176 ILE A C 1
ATOM 1409 O O . ILE A 1 176 ? 20.343 -0.657 -17.688 1.00 60.44 176 ILE A O 1
ATOM 1413 N N . GLN A 1 177 ? 21.304 -2.273 -18.886 1.00 60.97 177 GLN A N 1
ATOM 1414 C CA . GLN A 1 177 ? 22.233 -2.653 -17.823 1.00 60.97 177 GLN A CA 1
ATOM 1415 C C . GLN A 1 177 ? 23.189 -1.510 -17.459 1.00 60.97 177 GLN A C 1
ATOM 1417 O O . GLN A 1 177 ? 23.440 -1.277 -16.280 1.00 60.97 177 GLN A O 1
ATOM 1422 N N . THR A 1 178 ? 23.703 -0.772 -18.446 1.00 64.75 178 THR A N 1
ATOM 1423 C CA . THR A 1 178 ? 24.525 0.420 -18.203 1.00 64.75 178 THR A CA 1
ATOM 1424 C C . THR A 1 178 ? 23.723 1.517 -17.507 1.00 64.75 178 THR A C 1
ATOM 1426 O O . THR A 1 178 ? 24.220 2.090 -16.544 1.00 64.75 178 THR A O 1
ATOM 1429 N N . PHE A 1 179 ? 22.482 1.763 -17.933 1.00 64.88 179 PHE A N 1
ATOM 1430 C CA . PHE A 1 179 ? 21.577 2.711 -17.285 1.00 64.88 179 PHE A CA 1
ATOM 1431 C C . PHE A 1 179 ? 21.270 2.301 -15.840 1.00 64.88 179 PHE A C 1
ATOM 1433 O O . PHE A 1 179 ? 21.452 3.103 -14.937 1.00 64.88 179 PHE A O 1
ATOM 1440 N N . LEU A 1 180 ? 20.909 1.040 -15.589 1.00 62.78 180 LEU A N 1
ATOM 1441 C CA . LEU A 1 180 ? 20.671 0.515 -14.242 1.00 62.78 180 LEU A CA 1
ATOM 1442 C C . LEU A 1 180 ? 21.923 0.650 -13.368 1.00 62.78 180 LEU A C 1
ATOM 1444 O O . LEU A 1 180 ? 21.824 1.117 -12.242 1.00 62.78 180 LEU A O 1
ATOM 1448 N N . ASN A 1 181 ? 23.106 0.323 -13.891 1.00 63.97 181 ASN A N 1
ATOM 1449 C CA . ASN A 1 181 ? 24.365 0.465 -13.154 1.00 63.97 181 ASN A CA 1
ATOM 1450 C C . ASN A 1 181 ? 24.755 1.935 -12.890 1.00 63.97 181 ASN A C 1
ATOM 1452 O O . ASN A 1 181 ? 25.527 2.198 -11.974 1.00 63.97 181 ASN A O 1
ATOM 1456 N N . GLN A 1 182 ? 24.275 2.884 -13.699 1.00 66.31 182 GLN A N 1
ATOM 1457 C CA . GLN A 1 182 ? 24.511 4.322 -13.513 1.00 66.31 182 GLN A CA 1
ATOM 1458 C C . GLN A 1 182 ? 23.496 4.960 -12.562 1.00 66.31 182 GLN A C 1
ATOM 1460 O O . GLN A 1 182 ? 23.853 5.833 -11.774 1.00 66.31 182 GLN A O 1
ATOM 1465 N N . VAL A 1 183 ? 22.239 4.531 -12.653 1.00 57.88 183 VAL A N 1
ATOM 1466 C CA . VAL A 1 183 ? 21.113 5.045 -11.869 1.00 57.88 183 VAL A CA 1
ATOM 1467 C C . VAL A 1 183 ? 21.157 4.498 -10.449 1.00 57.88 183 VAL A C 1
ATOM 1469 O O . VAL A 1 183 ? 20.918 5.229 -9.492 1.00 57.88 183 VAL A O 1
ATOM 1472 N N . LEU A 1 184 ? 21.544 3.235 -10.286 1.00 60.88 184 LEU A N 1
ATOM 1473 C CA . LEU A 1 184 ? 21.518 2.580 -8.990 1.00 60.88 184 LEU A CA 1
ATOM 1474 C C . LEU A 1 184 ? 22.905 2.587 -8.373 1.00 60.88 184 LEU A C 1
ATOM 1476 O O . LEU A 1 184 ? 23.819 1.891 -8.809 1.00 60.88 184 LEU A O 1
ATOM 1480 N N . LYS A 1 185 ? 23.027 3.310 -7.262 1.00 62.47 185 LYS A N 1
ATOM 1481 C CA . LYS A 1 185 ? 24.213 3.258 -6.393 1.00 62.47 185 LYS A CA 1
ATOM 1482 C C . LYS A 1 185 ? 24.407 1.890 -5.719 1.00 62.47 185 LYS A C 1
ATOM 1484 O O . LYS A 1 185 ? 25.463 1.641 -5.146 1.00 62.47 185 LYS A O 1
ATOM 1489 N N . TYR A 1 186 ? 23.387 1.032 -5.742 1.00 65.75 186 TYR A N 1
ATOM 1490 C CA . TYR A 1 186 ? 23.339 -0.250 -5.042 1.00 65.75 186 TYR A CA 1
ATOM 1491 C C . TYR A 1 186 ? 23.390 -1.424 -6.017 1.00 65.75 186 TYR A C 1
ATOM 1493 O O . TYR A 1 186 ? 22.854 -1.353 -7.121 1.00 65.75 186 TYR A O 1
ATOM 1501 N N . GLU A 1 187 ? 23.965 -2.548 -5.582 1.00 74.88 187 GLU A N 1
ATOM 1502 C CA . GLU A 1 187 ? 23.943 -3.777 -6.373 1.00 74.88 187 GLU A CA 1
ATOM 1503 C C . GLU A 1 187 ? 22.496 -4.226 -6.636 1.00 74.88 187 GLU A C 1
ATOM 1505 O O . GLU A 1 187 ? 21.726 -4.457 -5.704 1.00 74.88 187 GLU A O 1
ATOM 1510 N N . ILE A 1 188 ? 22.131 -4.426 -7.904 1.00 75.12 188 ILE A N 1
ATOM 1511 C CA . ILE A 1 188 ? 20.811 -4.929 -8.334 1.00 75.12 188 ILE A CA 1
ATOM 1512 C C . ILE A 1 188 ? 20.377 -6.159 -7.522 1.00 75.12 188 ILE A C 1
ATOM 1514 O O . ILE A 1 188 ? 19.237 -6.256 -7.064 1.00 75.12 188 ILE A O 1
ATOM 1518 N N . LYS A 1 189 ? 21.317 -7.079 -7.272 1.00 75.50 189 LYS A N 1
ATOM 1519 C CA . LYS A 1 189 ? 21.096 -8.285 -6.467 1.00 75.50 189 LYS A 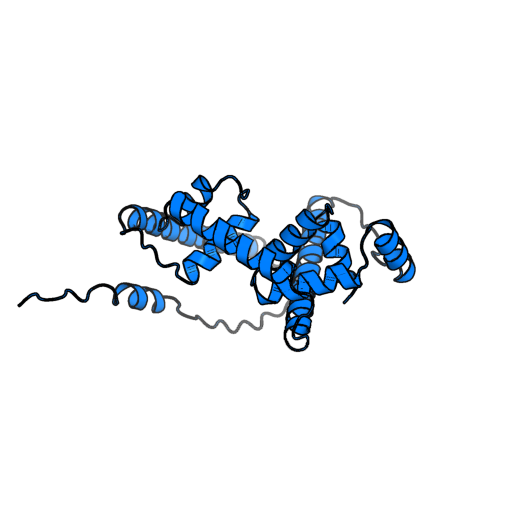CA 1
ATOM 1520 C C . LYS A 1 189 ? 20.670 -7.958 -5.033 1.00 75.50 189 LYS A C 1
ATOM 1522 O O . LYS A 1 189 ? 19.829 -8.659 -4.474 1.00 75.50 189 LYS A O 1
ATOM 1527 N N . PHE A 1 190 ? 21.226 -6.905 -4.437 1.00 82.62 190 PHE A N 1
ATOM 1528 C CA . PHE A 1 190 ? 20.835 -6.438 -3.111 1.00 82.62 190 PHE A CA 1
ATOM 1529 C C . PHE A 1 190 ? 19.390 -5.930 -3.115 1.00 82.62 190 PHE A C 1
ATOM 1531 O O . PHE A 1 190 ? 18.589 -6.386 -2.299 1.00 82.62 190 PHE A O 1
ATOM 1538 N N . VAL A 1 191 ? 19.036 -5.064 -4.070 1.00 81.94 191 VAL A N 1
ATOM 1539 C CA . VAL A 1 191 ? 17.679 -4.503 -4.201 1.00 81.94 191 VAL A CA 1
ATOM 1540 C C . VAL A 1 191 ? 16.640 -5.609 -4.396 1.00 81.94 191 VAL A C 1
ATOM 1542 O O . VAL A 1 191 ? 15.656 -5.668 -3.655 1.00 81.94 191 VAL A O 1
ATOM 1545 N N . LEU A 1 192 ? 16.895 -6.540 -5.322 1.00 80.31 192 LEU A N 1
ATOM 1546 C CA . LEU A 1 192 ? 16.021 -7.689 -5.557 1.00 80.31 192 LEU A CA 1
ATOM 1547 C C . LEU A 1 192 ? 15.838 -8.529 -4.295 1.00 80.31 192 LEU A C 1
ATOM 1549 O O . LEU A 1 192 ? 14.708 -8.818 -3.917 1.00 80.31 192 LEU A O 1
ATOM 1553 N N . ASN A 1 193 ? 16.923 -8.878 -3.600 1.00 81.94 193 ASN A N 1
ATOM 1554 C CA . ASN A 1 193 ? 16.832 -9.680 -2.380 1.00 81.94 193 ASN A CA 1
ATOM 1555 C C . ASN A 1 193 ? 15.967 -9.009 -1.306 1.00 81.94 193 ASN A C 1
ATOM 1557 O O . ASN A 1 193 ? 15.195 -9.694 -0.633 1.00 81.94 193 ASN A O 1
ATOM 1561 N N . LYS A 1 194 ? 16.053 -7.683 -1.157 1.00 85.81 194 LYS A N 1
ATOM 1562 C CA . LYS A 1 194 ? 15.210 -6.942 -0.208 1.00 85.81 194 LYS A CA 1
ATOM 1563 C C . LYS A 1 194 ? 13.744 -6.926 -0.622 1.00 85.81 194 LYS A C 1
ATOM 1565 O O . LYS A 1 194 ? 12.878 -7.097 0.232 1.00 85.81 194 LYS A O 1
ATOM 1570 N N . LEU A 1 195 ? 13.456 -6.792 -1.912 1.00 85.38 195 LEU A N 1
ATOM 1571 C CA . LEU A 1 195 ? 12.082 -6.841 -2.414 1.00 85.38 195 LEU A CA 1
ATOM 1572 C C . LEU A 1 195 ? 11.474 -8.235 -2.260 1.00 85.38 195 LEU A C 1
ATOM 1574 O O . LEU A 1 195 ? 10.366 -8.341 -1.746 1.00 85.38 195 LEU A O 1
ATOM 1578 N N . ILE A 1 196 ? 12.225 -9.295 -2.579 1.00 82.12 196 ILE A N 1
ATOM 1579 C CA . ILE A 1 196 ? 11.834 -10.690 -2.314 1.00 82.12 196 ILE A CA 1
ATOM 1580 C C . ILE A 1 196 ? 11.436 -10.839 -0.839 1.00 82.12 196 ILE A C 1
ATOM 1582 O O . ILE A 1 196 ? 10.327 -11.265 -0.527 1.00 82.12 196 ILE A O 1
ATOM 1586 N N . GLN A 1 197 ? 12.304 -10.416 0.085 1.00 83.00 197 GLN A N 1
ATOM 1587 C CA . GLN A 1 197 ? 12.047 -10.529 1.526 1.00 83.00 197 GLN A CA 1
ATOM 1588 C C . GLN A 1 197 ? 10.778 -9.804 1.990 1.00 83.00 197 GLN A C 1
ATOM 1590 O O . GLN A 1 197 ? 10.152 -10.243 2.956 1.00 83.00 197 GLN A O 1
ATOM 1595 N N . LEU A 1 198 ? 10.413 -8.699 1.340 1.00 85.38 198 LEU A N 1
ATOM 1596 C CA . LEU A 1 198 ? 9.268 -7.881 1.729 1.00 85.38 198 LEU A CA 1
ATOM 1597 C C . LEU A 1 198 ? 7.961 -8.309 1.063 1.00 85.38 198 LEU A C 1
ATOM 1599 O O . LEU A 1 198 ? 6.922 -8.210 1.713 1.00 85.38 198 LEU A O 1
ATOM 1603 N N . VAL A 1 199 ? 7.997 -8.829 -0.166 1.00 82.31 199 VAL A N 1
ATOM 1604 C CA . VAL A 1 199 ? 6.797 -9.324 -0.867 1.00 82.31 199 VAL A CA 1
ATOM 1605 C C . VAL A 1 199 ? 6.186 -10.529 -0.144 1.00 82.31 199 VAL A C 1
ATOM 1607 O O . VAL A 1 199 ? 4.970 -10.655 -0.076 1.00 82.31 199 VAL A O 1
ATOM 1610 N N . GLY A 1 200 ? 6.996 -11.366 0.512 1.00 76.56 200 GLY A N 1
ATOM 1611 C CA . GLY A 1 200 ? 6.474 -12.435 1.380 1.00 76.56 200 GLY A CA 1
ATOM 1612 C C . GLY A 1 200 ? 5.810 -11.944 2.679 1.00 76.56 200 GLY A C 1
ATOM 1613 O O . GLY A 1 200 ? 5.252 -12.739 3.431 1.00 76.56 200 GLY A O 1
ATOM 1614 N N . VAL A 1 201 ? 5.904 -10.649 2.993 1.00 82.94 201 VAL A N 1
ATOM 1615 C CA . VAL A 1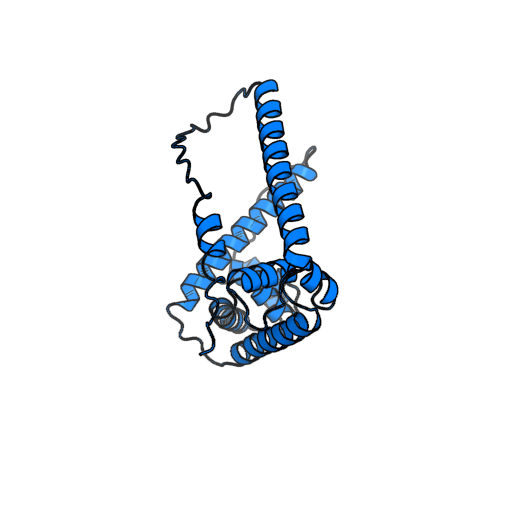 201 ? 5.440 -10.050 4.260 1.00 82.94 201 VAL A CA 1
ATOM 1616 C C . VAL A 1 201 ? 4.295 -9.075 4.038 1.00 82.94 201 VAL A C 1
ATOM 1618 O O . VAL A 1 201 ? 3.438 -8.929 4.913 1.00 82.94 201 VAL A O 1
ATOM 1621 N N . CYS A 1 202 ? 4.320 -8.387 2.901 1.00 83.56 202 CYS A N 1
ATOM 1622 C CA . CYS A 1 202 ? 3.316 -7.446 2.458 1.00 83.56 202 CYS A CA 1
ATOM 1623 C C . CYS A 1 202 ? 2.747 -7.938 1.133 1.00 83.56 202 CYS A C 1
ATOM 1625 O O . CYS A 1 202 ? 3.452 -7.989 0.132 1.00 83.56 202 CYS A O 1
ATOM 1627 N N . GLU A 1 203 ? 1.452 -8.237 1.131 1.00 81.94 203 GLU A N 1
ATOM 1628 C CA . GLU A 1 203 ? 0.723 -8.681 -0.064 1.00 81.94 203 GLU A CA 1
ATOM 1629 C C . GLU A 1 203 ? 0.655 -7.597 -1.154 1.00 81.94 203 GLU A C 1
ATOM 1631 O O . GLU A 1 203 ? 0.296 -7.875 -2.294 1.00 81.94 203 GLU A O 1
ATOM 1636 N N . ASN A 1 204 ? 1.015 -6.355 -0.820 1.00 85.88 204 ASN A N 1
ATOM 1637 C CA . ASN A 1 204 ? 1.009 -5.228 -1.735 1.00 85.88 204 ASN A CA 1
ATOM 1638 C C . ASN A 1 204 ? 2.441 -4.823 -2.127 1.00 85.88 204 ASN A C 1
ATOM 1640 O O . ASN A 1 204 ? 3.166 -4.194 -1.348 1.00 85.88 204 ASN A O 1
ATOM 1644 N N . ILE A 1 205 ? 2.822 -5.132 -3.370 1.00 87.00 205 ILE A N 1
ATOM 1645 C CA . ILE A 1 205 ? 4.159 -4.826 -3.892 1.00 87.00 205 ILE A CA 1
ATOM 1646 C C . ILE A 1 205 ? 4.459 -3.323 -3.938 1.00 87.00 205 ILE A C 1
ATOM 1648 O O . ILE A 1 205 ? 5.605 -2.944 -3.714 1.00 87.00 205 ILE A O 1
ATOM 1652 N N . ASN A 1 206 ? 3.467 -2.452 -4.153 1.00 88.75 206 ASN A N 1
ATOM 1653 C CA . ASN A 1 206 ? 3.693 -1.004 -4.215 1.00 88.75 206 ASN A CA 1
ATOM 1654 C C . ASN A 1 206 ? 4.222 -0.477 -2.877 1.00 88.75 206 ASN A C 1
ATOM 1656 O O . ASN A 1 206 ? 5.133 0.351 -2.841 1.00 88.75 206 ASN A O 1
ATOM 1660 N N . ILE A 1 207 ? 3.704 -1.009 -1.766 1.00 90.25 207 ILE A N 1
ATOM 1661 C CA . ILE A 1 207 ? 4.172 -0.661 -0.421 1.00 90.25 207 ILE A CA 1
ATOM 1662 C C . ILE A 1 207 ? 5.596 -1.179 -0.201 1.00 90.25 207 ILE A C 1
ATOM 1664 O O . ILE A 1 207 ? 6.425 -0.446 0.337 1.00 90.25 207 ILE A O 1
ATOM 1668 N N . SER A 1 208 ? 5.906 -2.406 -0.633 1.00 90.81 208 SER A N 1
ATOM 1669 C CA . SER A 1 208 ? 7.267 -2.956 -0.548 1.00 90.81 208 SER A CA 1
ATOM 1670 C C . SER A 1 208 ? 8.269 -2.150 -1.374 1.00 90.81 208 SER A C 1
ATOM 1672 O O . SER A 1 208 ? 9.336 -1.813 -0.867 1.00 90.81 208 SER A O 1
ATOM 1674 N N . VAL A 1 209 ? 7.918 -1.798 -2.612 1.00 91.06 209 VAL A N 1
ATOM 1675 C CA . VAL A 1 209 ? 8.751 -0.987 -3.510 1.00 91.06 209 VAL A CA 1
ATOM 1676 C C . VAL A 1 209 ? 8.993 0.390 -2.914 1.00 91.06 209 VAL A C 1
ATOM 1678 O O . VAL A 1 209 ? 10.147 0.790 -2.800 1.00 91.06 209 VAL A O 1
ATOM 1681 N N . LYS A 1 210 ? 7.940 1.077 -2.460 1.00 91.38 210 LYS A N 1
ATOM 1682 C CA . LYS A 1 210 ? 8.059 2.385 -1.804 1.00 91.38 210 LYS A CA 1
ATOM 1683 C C . LYS A 1 210 ? 8.914 2.317 -0.541 1.00 91.38 210 LYS A C 1
ATOM 1685 O O . LYS A 1 210 ? 9.763 3.167 -0.310 1.00 91.38 210 LYS A O 1
ATOM 1690 N N . PHE A 1 211 ? 8.736 1.275 0.269 1.00 92.62 211 PHE A N 1
ATOM 1691 C CA . PHE A 1 211 ? 9.550 1.081 1.465 1.00 92.62 211 PHE A CA 1
ATOM 1692 C C . PHE A 1 211 ? 11.035 0.899 1.122 1.00 92.62 211 PHE A C 1
ATOM 1694 O O . PHE A 1 211 ? 11.896 1.480 1.781 1.00 92.62 211 PHE A O 1
ATOM 1701 N N . VAL A 1 212 ? 11.349 0.110 0.090 1.00 90.81 212 VAL A N 1
ATOM 1702 C CA . VAL A 1 212 ? 12.731 -0.077 -0.374 1.00 90.81 212 VAL A CA 1
ATOM 1703 C C . VAL A 1 212 ? 13.285 1.206 -0.987 1.00 90.81 212 VAL A C 1
ATOM 1705 O O . VAL A 1 212 ? 14.418 1.563 -0.675 1.00 90.81 212 VAL A O 1
ATOM 1708 N N . SER A 1 213 ? 12.503 1.934 -1.788 1.00 90.81 213 SER A N 1
ATOM 1709 C CA . SER A 1 213 ? 12.940 3.198 -2.391 1.00 90.81 213 SER A CA 1
ATOM 1710 C C . SER A 1 213 ? 13.296 4.226 -1.314 1.00 90.81 213 SER A C 1
ATOM 1712 O O . SER A 1 213 ? 14.388 4.791 -1.348 1.00 90.81 213 SER A O 1
ATOM 1714 N N . ASP A 1 214 ? 12.452 4.370 -0.285 1.00 91.19 214 ASP A N 1
ATOM 1715 C CA . ASP A 1 214 ? 12.699 5.252 0.863 1.00 91.19 214 ASP A CA 1
ATOM 1716 C C . ASP A 1 214 ? 13.996 4.874 1.602 1.00 91.19 214 ASP A C 1
ATOM 1718 O O . ASP A 1 214 ? 14.773 5.742 2.006 1.00 91.19 214 ASP A O 1
ATOM 1722 N N . LYS A 1 215 ? 14.264 3.571 1.772 1.00 91.00 215 LYS A N 1
ATOM 1723 C CA . LYS A 1 215 ? 15.468 3.075 2.463 1.00 91.00 215 LYS A CA 1
ATOM 1724 C C . LYS A 1 215 ? 16.750 3.268 1.673 1.00 91.00 215 LYS A C 1
ATOM 1726 O O . LYS A 1 215 ? 17.797 3.497 2.276 1.00 91.00 215 LYS A O 1
ATOM 1731 N N . LEU A 1 216 ? 16.665 3.156 0.355 1.00 88.06 216 LEU A N 1
ATOM 1732 C CA . LEU A 1 216 ? 17.797 3.328 -0.547 1.00 88.06 216 LEU A CA 1
ATOM 1733 C C . LEU A 1 216 ? 17.981 4.782 -0.989 1.00 88.06 216 LEU A C 1
ATOM 1735 O O . LEU A 1 216 ? 18.965 5.078 -1.658 1.00 88.06 216 LEU A O 1
ATOM 1739 N N . GLN A 1 217 ? 17.066 5.687 -0.622 1.00 87.69 217 GLN A N 1
ATOM 1740 C CA . GLN A 1 217 ? 17.037 7.061 -1.135 1.00 87.69 217 GLN A CA 1
ATOM 1741 C C . GLN A 1 217 ? 17.037 7.069 -2.675 1.00 87.69 217 GLN A C 1
ATOM 1743 O O . GLN A 1 217 ? 17.827 7.756 -3.325 1.00 87.69 217 GLN A O 1
ATOM 1748 N N . GLN A 1 218 ? 16.184 6.224 -3.246 1.00 85.81 218 GLN A N 1
ATOM 1749 C CA . GLN A 1 218 ? 15.947 6.082 -4.681 1.00 85.81 218 GLN A CA 1
ATOM 1750 C C . GLN A 1 218 ? 14.494 6.440 -4.973 1.00 85.81 218 GLN A C 1
ATOM 1752 O O . GLN A 1 218 ? 13.647 6.405 -4.071 1.00 85.81 218 GLN A O 1
ATOM 1757 N N . THR A 1 219 ? 14.190 6.770 -6.222 1.00 87.88 219 THR A N 1
ATOM 1758 C CA . THR A 1 219 ? 12.796 6.950 -6.625 1.00 87.88 219 THR A CA 1
ATOM 1759 C C . THR A 1 219 ? 12.109 5.592 -6.781 1.00 87.88 219 THR A C 1
ATOM 1761 O O . THR A 1 219 ? 12.749 4.547 -6.936 1.00 87.88 219 THR A O 1
ATOM 1764 N N . VAL A 1 220 ? 10.777 5.584 -6.710 1.00 86.31 220 VAL A N 1
ATOM 1765 C CA . VAL A 1 220 ? 9.987 4.362 -6.917 1.00 86.31 220 VAL A CA 1
ATOM 1766 C C . VAL A 1 220 ? 10.244 3.809 -8.319 1.00 86.31 220 VAL A C 1
ATOM 1768 O O . VAL A 1 220 ? 10.423 2.606 -8.481 1.00 86.31 220 VAL A O 1
ATOM 1771 N N . GLU A 1 221 ? 10.335 4.684 -9.316 1.00 84.38 221 GLU A N 1
ATOM 1772 C CA . GLU A 1 221 ? 10.584 4.347 -10.716 1.00 84.38 221 GLU A CA 1
ATOM 1773 C C . GLU A 1 221 ? 11.922 3.625 -10.889 1.00 84.38 221 GLU A C 1
ATOM 1775 O O . GLU A 1 221 ? 11.965 2.587 -11.544 1.00 84.38 221 GLU A O 1
ATOM 1780 N N . GLU A 1 222 ? 12.994 4.104 -10.251 1.00 82.31 222 GLU A N 1
ATOM 1781 C CA . GLU A 1 222 ? 14.313 3.457 -10.293 1.00 82.31 222 GLU A CA 1
ATOM 1782 C C . GLU A 1 222 ? 14.245 2.019 -9.756 1.00 82.31 222 GLU A C 1
ATOM 1784 O O . GLU A 1 222 ? 14.743 1.084 -10.388 1.00 82.31 222 GLU A O 1
ATOM 1789 N N . VAL A 1 223 ? 13.561 1.816 -8.626 1.00 83.88 223 VAL A N 1
ATOM 1790 C CA . VAL A 1 223 ? 13.391 0.489 -8.012 1.00 83.88 223 VAL A CA 1
ATOM 1791 C C . VAL A 1 223 ? 12.495 -0.420 -8.861 1.00 83.88 223 VAL A C 1
ATOM 1793 O O . VAL A 1 223 ? 12.754 -1.622 -8.962 1.00 83.88 223 VAL A O 1
ATOM 1796 N N . VAL A 1 224 ? 11.459 0.116 -9.508 1.00 84.25 224 VAL A N 1
ATOM 1797 C CA . VAL A 1 224 ? 10.625 -0.681 -10.419 1.00 84.25 224 VAL A CA 1
ATOM 1798 C C . VAL A 1 224 ? 11.395 -1.068 -11.681 1.00 84.25 224 VAL A C 1
ATOM 1800 O O . VAL A 1 224 ? 11.295 -2.212 -12.124 1.00 84.25 224 VAL A O 1
ATOM 1803 N N . LEU A 1 225 ? 12.216 -0.178 -12.237 1.00 78.69 225 LEU A N 1
ATOM 1804 C CA . LEU A 1 225 ? 13.062 -0.515 -13.383 1.00 78.69 225 LEU A CA 1
ATOM 1805 C C . LEU A 1 225 ? 14.020 -1.661 -13.033 1.00 78.69 225 LEU A C 1
ATOM 1807 O O . LEU A 1 225 ? 14.159 -2.591 -13.827 1.00 78.69 225 LEU A O 1
ATOM 1811 N N . VAL A 1 226 ? 14.588 -1.677 -11.821 1.00 79.38 226 VAL A N 1
ATOM 1812 C CA . VAL A 1 226 ? 15.337 -2.848 -11.326 1.00 79.38 226 VAL A CA 1
ATOM 1813 C C . VAL A 1 226 ? 14.497 -4.107 -11.392 1.00 79.38 226 VAL A C 1
ATOM 1815 O O . VAL A 1 226 ? 14.938 -5.105 -11.958 1.00 79.38 226 VAL A O 1
ATOM 1818 N N . LEU A 1 227 ? 13.299 -4.071 -10.816 1.00 80.38 227 LEU A N 1
ATOM 1819 C CA . LEU A 1 227 ? 12.419 -5.232 -10.763 1.00 80.38 227 LEU A CA 1
ATOM 1820 C C . LEU A 1 227 ? 12.067 -5.769 -12.151 1.00 80.38 227 LEU A C 1
ATOM 1822 O O . LEU A 1 227 ? 12.097 -6.978 -12.351 1.00 80.38 227 LEU A O 1
ATOM 1826 N N . ILE A 1 228 ? 11.733 -4.887 -13.092 1.00 78.12 228 ILE A N 1
ATOM 1827 C CA . ILE A 1 228 ? 11.296 -5.269 -14.440 1.00 78.12 228 ILE A CA 1
ATOM 1828 C C . ILE A 1 228 ? 12.451 -5.853 -15.255 1.00 78.12 228 ILE A C 1
ATOM 1830 O O . ILE A 1 228 ? 12.246 -6.805 -16.000 1.00 78.12 228 ILE A O 1
ATOM 1834 N N . TYR A 1 229 ? 13.652 -5.286 -15.139 1.00 73.31 229 TYR A N 1
ATOM 1835 C CA . TYR A 1 229 ? 14.769 -5.642 -16.017 1.00 73.31 229 TYR A CA 1
ATOM 1836 C C . TYR A 1 229 ? 15.730 -6.683 -15.440 1.00 73.31 229 TYR A C 1
ATOM 1838 O O . TYR A 1 229 ? 16.606 -7.160 -16.163 1.00 73.31 229 TYR A O 1
ATOM 1846 N N . SER A 1 230 ? 15.577 -7.042 -14.165 1.00 70.88 230 SER A N 1
ATOM 1847 C CA . SER A 1 230 ? 16.473 -7.987 -13.484 1.00 70.88 230 SER A CA 1
ATOM 1848 C C . SER A 1 230 ? 15.858 -9.374 -13.249 1.00 70.88 230 SER A C 1
ATOM 1850 O O . SER A 1 230 ? 16.549 -10.251 -12.728 1.00 70.88 230 SER A O 1
ATOM 1852 N N . LEU A 1 231 ? 14.586 -9.574 -13.612 1.00 67.69 231 LEU A N 1
ATOM 1853 C CA . LEU A 1 231 ? 13.844 -10.842 -13.538 1.00 67.69 231 LEU A CA 1
ATOM 1854 C C . LEU A 1 231 ? 13.410 -11.305 -14.929 1.00 67.69 231 LEU A C 1
ATOM 1856 O O . LEU A 1 231 ? 13.378 -12.541 -15.125 1.00 67.69 231 LEU A O 1
#

Secondary structure (DSSP, 8-state):
-------SSHHHHHHHTT--------------S---HHHHHHHHHHHHHHHHHHHHHHHHHHHHHTSS---SSPPHHHHHHHHHHHHHS-TT-HHHHHHHHSSS-HHHHHHHHHHHHHHHHHHHT-S---HHHHHHHHHHHHHHHHHHHHHHHHHHHHHH-SS---------HHHHHHHHHHH-SS-HHHHHHHHHHHHTT-S-HHHHHHHHHHHHT--HHHHHHHHHHH-

Radius of gyration: 23.09 Å; chains: 1; bounding box: 52×35×73 Å

Foldseek 3Di:
DDDDDPPPPPPVVVVVPPPPPPDDPDPDDPPDDDDDPVNVVVVVVVVVVVVVVVVVVLVVVLVVLLPDAQDLDDDPVLVVLLVVCVVPPPPVPLCVSCSSSSSHDSVSSVVVSVVLVVLLVVLLPDPADPQDVLVVLLVVVLVVVVVVVVVVVVVVCVVVDVDDDDDDPDDDLVNLVVVLVVQAPDDLVSLVRSLSSNCVVDVDSLVSLVSSCVVRVHDSVSSSSSSNSVD

Organism: NCBI:txid28002

InterPro domains:
  IPR001005 SANT/Myb domain [cd00167] (73-120)
  IPR009057 Homedomain-like superfamily [SSF46689] (73-121)

Sequence (231 aa):
MSEEDDTCSDITSKYQSNYVMISHDTNFSTDTTNVDPLMAIYQKLCMVENAQRQILSRIDYLEQSKDLPKTDKWSSDEHLMYLRCLETIPRSNVSQIAQVLCTKTAKQVTAHQQKFYQKLERHYQKERPDASQTVDALKQSCKLLNQQFAKDAMSLLNSQNSGQAIANPHLCKPQIQTFLNQVLKYEIKFVLNKLIQLVGVCENINISVKFVSDKLQQTVEEVVLVLIYSL

pLDDT: mean 72.87, std 17.81, range [34.69, 95.62]